Protein AF-A0A285QIQ4-F1 (afdb_monomer_lite)

Radius of gyration: 19.16 Å; chains: 1; bounding box: 42×41×64 Å

Sequence (253 aa):
MRDQHFIPRSLRDEIRRHVVGYQVSRLAHLAKESMDEDGKAPLAIKYTSAMYARGYRNGMGRLQISATPGFTWGDATYVTPLAFPISSAIFGRVGVVAGFDPEYWLVYDATERLPQELYMAWVGFQPRRNQLLLTCHSQLANQFMRNLFRTAFQIDCVLFRPDQRNRWYSGPNDVWMAVSDWDGNRELVKEGGSSCFSHERIAVIVEEEFKEVHHDLRRNALIGPISRREPDRDLMLKIRGAYARGEYVHLYA

Secondary structure (DSSP, 8-state):
--GGGGS-HHHHHHHHHHEEEGGGSHHHHHHHHTB-SSSSSBEEEEEE-GGGGGGGGGT-PPPBPB--TT-TTSSBEEEEETTSTTTTGGG-SEEEEEEE--TT-EEEEETSHHHHHHHHHHHHTSTTGGGGTSSTTHHHHHHHHHHHHHHHHT-SEEEE--SS--TTT--SS--EEEEPPB-TTSPBP-SSB-SSEEEEEEEEEEE--EEEETTEEEE-TTS--SS----HHHHHHHHHHHHHHT--EEEE-

Structure (mmCIF, N/CA/C/O backbone):
data_AF-A0A285QIQ4-F1
#
_entry.id   AF-A0A285QIQ4-F1
#
loop_
_atom_site.group_PDB
_atom_site.id
_atom_site.type_symbol
_atom_site.label_atom_id
_atom_site.label_alt_id
_atom_site.label_comp_id
_atom_site.label_asym_id
_atom_site.label_entity_id
_atom_site.label_seq_id
_atom_site.pdbx_PDB_ins_code
_atom_site.Cartn_x
_atom_site.Cartn_y
_atom_site.Cartn_z
_atom_site.occupancy
_atom_site.B_iso_or_equiv
_atom_site.auth_seq_id
_atom_site.auth_comp_id
_atom_site.auth_asym_id
_atom_site.auth_atom_id
_atom_site.pdbx_PDB_model_num
ATOM 1 N N . MET A 1 1 ? -0.289 4.948 25.519 1.00 44.69 1 MET A N 1
ATOM 2 C CA . MET A 1 1 ? -1.275 3.848 25.363 1.00 44.69 1 MET A CA 1
ATOM 3 C C . MET A 1 1 ? -2.397 3.902 26.430 1.00 44.69 1 MET A C 1
ATOM 5 O O . MET A 1 1 ? -2.513 2.977 27.223 1.00 44.69 1 MET A O 1
ATOM 9 N N . ARG A 1 2 ? -3.241 4.954 26.496 1.00 44.22 2 ARG A N 1
ATOM 10 C CA . ARG A 1 2 ? -4.381 5.012 27.458 1.00 44.22 2 ARG A CA 1
ATOM 11 C C . ARG A 1 2 ? -5.762 5.188 26.806 1.00 44.22 2 ARG A C 1
ATOM 13 O O . ARG A 1 2 ? -6.777 4.995 27.466 1.00 44.22 2 ARG A O 1
ATOM 20 N N . ASP A 1 3 ? -5.827 5.476 25.512 1.00 46.72 3 ASP A N 1
ATOM 21 C CA . ASP A 1 3 ? -6.984 6.160 24.911 1.00 46.72 3 ASP A CA 1
ATOM 22 C C . ASP A 1 3 ? -8.034 5.234 24.268 1.00 46.72 3 ASP A C 1
ATOM 24 O O . ASP A 1 3 ? -9.038 5.698 23.737 1.00 46.72 3 ASP A O 1
ATOM 28 N N . GLN A 1 4 ? -7.880 3.906 24.375 1.00 54.62 4 GLN A N 1
ATOM 29 C CA . GLN A 1 4 ? -8.861 2.939 23.843 1.00 54.62 4 GLN A CA 1
ATOM 30 C C . GLN A 1 4 ? -10.228 2.948 24.568 1.00 54.62 4 GLN A C 1
ATOM 32 O O . GLN A 1 4 ? -11.131 2.200 24.190 1.00 54.62 4 GLN A O 1
ATOM 37 N N . HIS A 1 5 ? -10.400 3.755 25.618 1.00 56.12 5 HIS A N 1
ATOM 38 C CA . HIS A 1 5 ? -11.577 3.747 26.493 1.00 56.12 5 HIS A CA 1
ATOM 39 C C . HIS A 1 5 ? -12.878 4.262 25.844 1.00 56.12 5 HIS A C 1
ATOM 41 O O . HIS A 1 5 ? -13.946 4.049 26.409 1.00 56.12 5 HIS A O 1
ATOM 47 N N . PHE A 1 6 ? -12.817 4.886 24.661 1.00 74.06 6 PHE A N 1
ATOM 48 C CA . PHE A 1 6 ? -13.973 5.541 24.026 1.00 74.06 6 PHE A CA 1
ATOM 49 C C . PHE A 1 6 ? -14.769 4.682 23.025 1.00 74.06 6 PHE A C 1
ATOM 51 O O . PHE A 1 6 ? -15.809 5.131 22.550 1.00 74.06 6 PHE A O 1
ATOM 58 N N . ILE A 1 7 ? -14.325 3.459 22.701 1.00 90.88 7 ILE A N 1
ATOM 59 C CA . ILE A 1 7 ? -15.026 2.573 21.747 1.00 90.88 7 ILE A CA 1
ATOM 60 C C . ILE A 1 7 ? -15.735 1.400 22.451 1.00 90.88 7 ILE A C 1
ATOM 62 O O . ILE A 1 7 ? -15.145 0.799 23.357 1.00 90.88 7 ILE A O 1
ATOM 66 N N . PRO A 1 8 ? -16.957 1.009 22.026 1.00 93.25 8 PRO A N 1
ATOM 67 C CA . PRO A 1 8 ? -17.629 -0.189 22.530 1.00 93.25 8 PRO A CA 1
ATOM 68 C C . PRO A 1 8 ? -16.781 -1.453 22.342 1.00 93.25 8 PRO A C 1
ATOM 70 O O . PRO A 1 8 ? -16.105 -1.607 21.322 1.00 93.25 8 PRO A O 1
ATOM 73 N N . ARG A 1 9 ? -1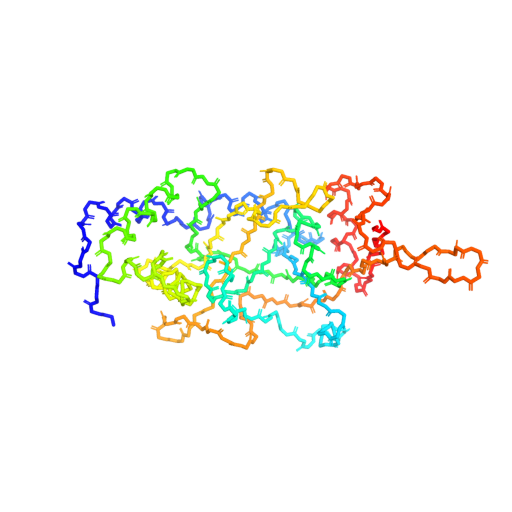6.854 -2.391 23.300 1.00 93.00 9 ARG A N 1
ATOM 74 C CA . ARG A 1 9 ? -16.131 -3.677 23.217 1.00 93.00 9 ARG A CA 1
ATOM 75 C C . ARG A 1 9 ? -16.516 -4.458 21.958 1.00 93.00 9 ARG A C 1
ATOM 77 O O . ARG A 1 9 ? -15.635 -4.846 21.206 1.00 93.00 9 ARG A O 1
ATOM 84 N N . SER A 1 10 ? -17.816 -4.560 21.671 1.00 95.75 10 SER A N 1
ATOM 85 C CA . SER A 1 10 ? -18.344 -5.196 20.457 1.00 95.75 10 SER A CA 1
ATOM 86 C C . SER A 1 10 ? -17.684 -4.670 19.179 1.00 95.75 10 SER A C 1
ATOM 88 O O . SER A 1 10 ? -17.173 -5.465 18.402 1.00 95.75 10 SER A O 1
ATOM 90 N N . LEU A 1 11 ? -17.606 -3.347 18.996 1.00 96.38 11 LEU A N 1
ATOM 91 C CA . LEU A 1 11 ? -16.940 -2.738 17.839 1.00 96.38 11 LEU A CA 1
ATOM 92 C C . LEU A 1 11 ? -15.429 -3.025 17.819 1.00 96.38 11 LEU A C 1
ATOM 94 O O . LEU A 1 11 ? -14.879 -3.325 16.763 1.00 96.38 11 LEU A O 1
ATOM 98 N N . ARG A 1 12 ? -14.747 -2.969 18.971 1.00 96.19 12 ARG A N 1
ATOM 99 C CA . ARG A 1 12 ? -13.314 -3.302 19.069 1.00 96.19 12 ARG A CA 1
ATOM 100 C C . ARG A 1 12 ? -13.040 -4.744 18.637 1.00 96.19 12 ARG A C 1
ATOM 102 O O . ARG A 1 12 ? -12.079 -4.990 17.912 1.00 96.19 12 ARG A O 1
ATOM 109 N N . ASP A 1 13 ? -13.872 -5.676 19.080 1.00 96.50 13 ASP A N 1
ATOM 110 C CA . ASP A 1 13 ? -13.685 -7.104 18.837 1.00 96.50 13 ASP A CA 1
ATOM 111 C C . ASP A 1 13 ? -14.202 -7.524 17.440 1.00 96.50 13 ASP A C 1
ATOM 113 O O . ASP A 1 13 ? -13.682 -8.467 16.847 1.00 96.50 13 ASP A O 1
ATOM 117 N N . GLU A 1 14 ? -15.136 -6.766 16.852 1.00 97.75 14 GLU A N 1
ATOM 118 C CA . GLU A 1 14 ? -15.511 -6.827 15.429 1.00 97.75 14 GLU A CA 1
ATOM 119 C C . GLU A 1 14 ? -14.363 -6.365 14.516 1.00 97.75 14 GLU A C 1
ATOM 121 O O . GLU A 1 14 ? -14.010 -7.066 13.569 1.00 97.75 14 GLU A O 1
ATOM 126 N N . ILE A 1 15 ? -13.714 -5.234 14.831 1.00 97.88 15 ILE A N 1
ATOM 127 C CA . ILE A 1 15 ? -12.534 -4.753 14.091 1.00 97.88 15 ILE A CA 1
ATOM 128 C C . ILE A 1 15 ? -11.390 -5.766 14.192 1.00 97.88 15 ILE A C 1
ATOM 130 O O . ILE A 1 15 ? -10.786 -6.096 13.178 1.00 97.88 15 ILE A O 1
ATOM 134 N N . ARG A 1 16 ? -11.128 -6.318 15.385 1.00 97.31 16 ARG A N 1
ATOM 135 C CA . ARG A 1 16 ? -10.100 -7.356 15.586 1.00 97.31 16 ARG A CA 1
ATOM 136 C C . ARG A 1 16 ? -10.343 -8.619 14.762 1.00 97.31 16 ARG A C 1
ATOM 138 O O . ARG A 1 16 ? -9.378 -9.197 14.289 1.00 97.31 16 ARG A O 1
ATOM 145 N N . ARG A 1 17 ? -11.597 -9.025 14.529 1.00 97.50 17 ARG A N 1
ATOM 146 C CA . ARG A 1 17 ? -11.912 -10.146 13.619 1.00 97.50 17 ARG A CA 1
ATOM 147 C C . ARG A 1 17 ? -11.636 -9.844 12.138 1.00 97.50 17 ARG A C 1
ATOM 149 O O . ARG A 1 17 ? -11.564 -10.779 11.351 1.00 97.50 17 ARG A O 1
ATOM 156 N N . HIS A 1 18 ? -11.441 -8.575 11.778 1.00 97.88 18 HIS A N 1
ATOM 157 C CA . HIS A 1 18 ? -11.077 -8.119 10.431 1.00 97.88 18 HIS A CA 1
ATOM 158 C C . HIS A 1 18 ? -9.617 -7.633 10.318 1.00 97.88 18 HIS A C 1
ATOM 160 O O . HIS A 1 18 ? -9.178 -7.273 9.228 1.00 97.88 18 HIS A O 1
ATOM 166 N N . VAL A 1 19 ? -8.861 -7.635 11.423 1.00 98.19 19 VAL A N 1
ATOM 167 C CA . VAL A 1 19 ? -7.401 -7.463 11.458 1.00 98.19 19 VAL A CA 1
ATOM 168 C C . VAL A 1 19 ? -6.799 -8.860 11.589 1.00 98.19 19 VAL A C 1
ATOM 170 O O . VAL A 1 19 ? -6.685 -9.403 12.685 1.00 98.19 19 VAL A O 1
ATOM 173 N N . VAL A 1 20 ? -6.502 -9.479 10.450 1.00 98.00 20 VAL A N 1
ATOM 174 C CA . VAL A 1 20 ? -6.180 -10.910 10.358 1.00 98.00 20 VAL A CA 1
ATOM 175 C C . VAL A 1 20 ? -4.695 -11.136 10.095 1.00 98.00 20 VAL A C 1
ATOM 177 O O . VAL A 1 20 ? -4.042 -10.320 9.451 1.00 98.00 20 VAL A O 1
ATOM 180 N N . GLY A 1 21 ? -4.147 -12.259 10.563 1.00 98.12 21 GLY A N 1
ATOM 181 C CA . GLY A 1 21 ? -2.773 -12.641 10.233 1.00 98.12 21 GLY A CA 1
ATOM 182 C C . GLY A 1 21 ? -2.600 -12.889 8.730 1.00 98.12 21 GLY A C 1
ATOM 183 O O . GLY A 1 21 ? -3.485 -13.459 8.088 1.00 98.12 21 GLY A O 1
ATOM 184 N N . TYR A 1 22 ? -1.450 -12.485 8.186 1.00 97.31 22 TYR A N 1
ATOM 185 C CA . TYR A 1 22 ? -1.094 -12.555 6.765 1.00 97.31 22 TYR A CA 1
ATOM 186 C C . TYR A 1 22 ? -1.557 -13.839 6.059 1.00 97.31 22 TYR A C 1
ATOM 188 O O . TYR A 1 22 ? -2.215 -13.748 5.022 1.00 97.31 22 TYR A O 1
ATOM 196 N N . GLN A 1 23 ? -1.294 -15.008 6.653 1.00 97.12 23 GLN A N 1
ATOM 197 C CA . GLN A 1 23 ? -1.545 -16.338 6.077 1.00 97.12 23 GLN A CA 1
ATOM 198 C C . GLN A 1 23 ? -3.015 -16.613 5.690 1.00 97.12 23 GLN A C 1
ATOM 200 O O . GLN A 1 23 ? -3.270 -17.452 4.831 1.00 97.12 23 GLN A O 1
ATOM 205 N N . VAL A 1 24 ? -3.984 -15.917 6.301 1.00 96.56 24 VAL A N 1
ATOM 206 C CA . VAL A 1 24 ? -5.428 -16.033 5.987 1.00 96.56 24 VAL A CA 1
ATOM 207 C C . VAL A 1 24 ? -6.004 -14.764 5.344 1.00 96.56 24 VAL A C 1
ATOM 209 O O . VAL A 1 24 ? -7.217 -14.614 5.214 1.00 96.56 24 VAL A O 1
ATOM 212 N N . SER A 1 25 ? -5.139 -13.825 4.960 1.00 97.31 25 SER A N 1
ATOM 213 C CA . SER A 1 25 ? -5.511 -12.541 4.368 1.00 97.31 25 SER A CA 1
ATOM 214 C C . SER A 1 25 ? -5.451 -12.566 2.837 1.00 97.31 25 SER A C 1
ATOM 216 O O . SER A 1 25 ? -4.729 -13.359 2.229 1.00 97.31 25 SER A O 1
ATOM 218 N N . ARG A 1 26 ? -6.106 -11.592 2.192 1.00 97.19 26 ARG A N 1
ATOM 219 C CA . ARG A 1 26 ? -5.946 -11.324 0.751 1.00 97.19 26 ARG A CA 1
ATOM 220 C C . ARG A 1 26 ? -4.483 -11.076 0.348 1.00 97.19 26 ARG A C 1
ATOM 222 O O . ARG A 1 26 ? -4.118 -11.362 -0.792 1.00 97.19 26 ARG A O 1
ATOM 229 N N . LEU A 1 27 ? -3.634 -10.600 1.266 1.00 98.00 27 LEU A N 1
ATOM 230 C CA . LEU A 1 27 ? -2.215 -10.372 0.993 1.00 98.00 27 LEU A CA 1
ATOM 231 C C . LEU A 1 27 ? -1.459 -11.678 0.709 1.00 98.00 27 LEU A C 1
ATOM 233 O O . LEU A 1 27 ? -0.574 -11.648 -0.134 1.00 98.00 27 LEU A O 1
ATOM 237 N N . ALA A 1 28 ? -1.824 -12.824 1.298 1.00 97.88 28 ALA A N 1
ATOM 238 C CA . ALA A 1 28 ? -1.167 -14.103 0.989 1.00 97.88 28 ALA A CA 1
ATOM 239 C C . ALA A 1 28 ? -1.343 -14.520 -0.481 1.00 97.88 28 ALA A C 1
ATOM 241 O O . ALA A 1 28 ? -0.408 -15.011 -1.114 1.00 97.88 28 ALA A O 1
ATOM 242 N N . HIS A 1 29 ? -2.518 -14.257 -1.060 1.00 97.12 29 HIS A N 1
ATOM 243 C CA . HIS A 1 29 ? -2.772 -14.500 -2.481 1.00 97.12 29 HIS A CA 1
ATOM 244 C C . HIS A 1 29 ? -1.955 -13.546 -3.367 1.00 97.12 29 HIS A C 1
ATOM 246 O O . HIS A 1 29 ? -1.237 -13.997 -4.258 1.00 97.12 29 HIS A O 1
ATOM 252 N N . LEU A 1 30 ? -1.994 -12.243 -3.068 1.00 97.19 30 LEU A N 1
ATOM 253 C CA . LEU A 1 30 ? -1.269 -11.215 -3.827 1.00 97.19 30 LEU A CA 1
ATOM 254 C C . LEU A 1 30 ? 0.257 -11.376 -3.731 1.00 97.19 30 LEU A C 1
ATOM 256 O O . LEU A 1 30 ? 0.960 -11.167 -4.718 1.00 97.19 30 LEU A O 1
ATOM 260 N N . ALA A 1 31 ? 0.771 -11.780 -2.568 1.00 97.06 31 ALA A N 1
ATOM 261 C CA . ALA A 1 31 ? 2.175 -12.102 -2.339 1.00 97.06 31 ALA A CA 1
ATOM 262 C C . ALA A 1 31 ? 2.607 -13.316 -3.175 1.00 97.06 31 ALA A C 1
ATOM 264 O O . ALA A 1 31 ? 3.592 -13.226 -3.903 1.00 97.06 31 ALA A O 1
ATOM 265 N N . LYS A 1 32 ? 1.822 -14.404 -3.160 1.00 96.44 32 LYS A N 1
ATOM 266 C CA . LYS A 1 32 ? 2.075 -15.611 -3.965 1.00 96.44 32 LYS A CA 1
ATOM 267 C C . LYS A 1 32 ? 2.092 -15.335 -5.473 1.00 96.44 32 LYS A C 1
ATOM 269 O O . LYS A 1 32 ? 2.889 -15.932 -6.194 1.00 96.44 32 LYS A O 1
ATOM 274 N N . GLU A 1 33 ? 1.239 -14.439 -5.962 1.00 95.25 33 GLU A N 1
ATOM 275 C CA . GLU A 1 33 ? 1.285 -13.981 -7.357 1.00 95.25 33 GLU A CA 1
ATOM 276 C C . GLU A 1 33 ? 2.537 -13.128 -7.626 1.00 95.25 33 GLU A C 1
ATOM 278 O O . GLU A 1 33 ? 3.197 -13.297 -8.653 1.00 95.25 33 GLU A O 1
ATOM 283 N N . SER A 1 34 ? 2.915 -12.279 -6.667 1.00 96.75 34 SER A N 1
ATOM 284 C CA . SER A 1 34 ? 3.997 -11.291 -6.773 1.00 96.75 34 SER A CA 1
ATOM 285 C C . SER A 1 34 ? 5.397 -11.792 -6.380 1.00 96.75 34 SER A C 1
ATOM 287 O O . SER A 1 34 ? 6.282 -10.959 -6.214 1.00 96.75 34 SER A O 1
ATOM 289 N N . MET A 1 35 ? 5.624 -13.100 -6.208 1.00 97.25 35 MET A N 1
ATOM 290 C CA . MET A 1 35 ? 6.946 -13.649 -5.840 1.00 97.25 35 MET A CA 1
ATOM 291 C C . MET A 1 35 ? 8.073 -13.206 -6.793 1.00 97.25 35 MET A C 1
ATOM 293 O O . MET A 1 35 ? 7.830 -12.824 -7.938 1.00 97.25 35 MET A O 1
ATOM 297 N N . ASP A 1 36 ? 9.318 -13.282 -6.336 1.00 95.19 36 ASP A N 1
ATOM 298 C CA . ASP A 1 36 ? 10.508 -13.134 -7.174 1.00 95.19 36 ASP A CA 1
ATOM 299 C C . ASP A 1 36 ? 10.687 -14.301 -8.175 1.00 95.19 36 ASP A C 1
ATOM 301 O O . ASP A 1 36 ? 9.791 -15.131 -8.378 1.00 95.19 36 ASP A O 1
ATOM 305 N N . GLU A 1 37 ? 11.807 -14.303 -8.905 1.00 93.44 37 GLU A N 1
ATOM 306 C CA . GLU A 1 37 ? 12.123 -15.330 -9.914 1.00 93.44 37 GLU A CA 1
ATOM 307 C C . GLU A 1 37 ? 12.508 -16.677 -9.271 1.00 93.44 37 GLU A C 1
ATOM 309 O O . GLU A 1 37 ? 12.192 -17.728 -9.821 1.00 93.44 37 GLU A O 1
ATOM 314 N N . ASP A 1 38 ? 13.089 -16.646 -8.065 1.00 92.25 38 ASP A N 1
ATOM 315 C CA . ASP A 1 38 ? 13.464 -17.833 -7.284 1.00 92.25 38 ASP A CA 1
ATOM 316 C C . ASP A 1 38 ? 12.302 -18.439 -6.465 1.00 92.25 38 ASP A C 1
ATOM 318 O O . ASP A 1 38 ? 12.421 -19.557 -5.959 1.00 92.25 38 ASP A O 1
ATOM 322 N N . GLY A 1 39 ? 11.200 -17.707 -6.271 1.00 92.12 39 GLY A N 1
ATOM 323 C CA . GLY A 1 39 ? 10.100 -18.100 -5.386 1.00 92.12 39 GLY A CA 1
ATOM 324 C C . GLY A 1 39 ? 10.404 -17.949 -3.887 1.00 92.12 39 GLY A C 1
ATOM 325 O O . GLY A 1 39 ? 9.763 -18.616 -3.076 1.00 92.12 39 GLY A O 1
ATOM 326 N N . LYS A 1 40 ? 11.366 -17.095 -3.513 1.00 90.94 40 LYS A N 1
ATOM 327 C CA . LYS A 1 40 ? 11.845 -16.886 -2.133 1.00 90.94 40 LYS A CA 1
ATOM 328 C C . LYS A 1 40 ? 11.094 -15.779 -1.399 1.00 90.94 40 LYS A C 1
ATOM 330 O O . LYS A 1 40 ? 10.733 -15.976 -0.243 1.00 90.94 40 LYS A O 1
ATOM 335 N N . ALA A 1 41 ? 10.856 -14.636 -2.044 1.00 94.56 41 ALA A N 1
ATOM 336 C CA . ALA A 1 41 ? 10.216 -13.477 -1.415 1.00 94.56 41 ALA A CA 1
ATOM 337 C C . ALA A 1 41 ? 9.145 -12.830 -2.315 1.00 94.56 41 ALA A C 1
ATOM 339 O O . ALA A 1 41 ? 9.336 -12.755 -3.532 1.00 94.56 41 ALA A O 1
ATOM 340 N N . PRO A 1 42 ? 8.029 -12.323 -1.755 1.00 97.75 42 PRO A N 1
ATOM 341 C CA . PRO A 1 42 ? 7.077 -11.506 -2.494 1.00 97.75 42 PRO A CA 1
ATOM 342 C C . PRO A 1 42 ? 7.646 -10.115 -2.786 1.00 97.75 42 PRO A C 1
ATOM 344 O O . PRO A 1 42 ? 8.294 -9.488 -1.945 1.00 97.75 42 PRO A O 1
ATOM 347 N N . LEU A 1 43 ? 7.378 -9.621 -3.994 1.00 98.25 43 LEU A N 1
ATOM 348 C CA . LEU A 1 43 ? 7.831 -8.324 -4.481 1.00 98.25 43 LEU A CA 1
ATOM 349 C C . LEU A 1 43 ? 6.707 -7.286 -4.456 1.00 98.25 43 LEU A C 1
ATOM 351 O O . LEU A 1 43 ? 5.562 -7.543 -4.842 1.00 98.25 43 LEU A O 1
ATOM 355 N N . ALA A 1 44 ? 7.063 -6.072 -4.057 1.00 98.12 44 ALA A N 1
ATOM 356 C CA . ALA A 1 44 ? 6.236 -4.883 -4.192 1.00 98.12 44 ALA A CA 1
ATOM 357 C C . ALA A 1 44 ? 6.962 -3.824 -5.030 1.00 98.12 44 ALA A C 1
ATOM 359 O O . ALA A 1 44 ? 8.189 -3.824 -5.122 1.00 98.12 44 ALA A O 1
ATOM 360 N N . ILE A 1 45 ? 6.203 -2.909 -5.632 1.00 97.62 45 ILE A N 1
ATOM 361 C CA . ILE A 1 45 ? 6.716 -1.806 -6.446 1.00 97.62 45 ILE A CA 1
ATOM 362 C C . ILE A 1 45 ? 6.211 -0.451 -5.934 1.00 97.62 45 ILE A C 1
ATOM 364 O O . ILE A 1 45 ? 5.046 -0.297 -5.562 1.00 97.62 45 ILE A O 1
ATOM 368 N N . LYS A 1 46 ? 7.099 0.548 -5.925 1.00 95.62 46 LYS A N 1
ATOM 369 C CA . LYS A 1 46 ? 6.807 1.954 -5.617 1.00 95.62 46 LYS A CA 1
ATOM 370 C C . LYS A 1 46 ? 7.298 2.836 -6.756 1.00 95.62 46 LYS A C 1
ATOM 372 O O . LYS A 1 46 ? 8.490 2.843 -7.060 1.00 95.62 46 LYS A O 1
ATOM 377 N N . TYR A 1 47 ? 6.408 3.621 -7.356 1.00 92.88 47 TYR A N 1
ATOM 378 C CA . TYR A 1 47 ? 6.819 4.642 -8.318 1.00 92.88 47 TYR A CA 1
ATOM 379 C C . TYR A 1 47 ? 7.240 5.924 -7.603 1.00 92.88 47 TYR A C 1
ATOM 381 O O . TYR A 1 47 ? 6.594 6.368 -6.655 1.00 92.88 47 TYR A O 1
ATOM 389 N N . THR A 1 48 ? 8.339 6.516 -8.065 1.00 89.56 48 THR A N 1
ATOM 390 C CA . THR A 1 48 ? 8.900 7.759 -7.530 1.00 89.56 48 THR A CA 1
ATOM 391 C C . THR A 1 48 ? 9.317 8.718 -8.647 1.00 89.56 48 THR A C 1
ATOM 393 O O . THR A 1 48 ? 9.491 8.326 -9.808 1.00 89.56 48 THR A O 1
ATOM 396 N N . SER A 1 49 ? 9.470 9.998 -8.306 1.00 85.81 49 SER A N 1
ATOM 397 C CA . SER A 1 49 ? 10.050 10.996 -9.207 1.00 85.81 49 SER A CA 1
ATOM 398 C C . SER A 1 49 ? 11.521 10.672 -9.484 1.00 85.81 49 SER A C 1
ATOM 400 O O . SER A 1 49 ? 12.265 10.291 -8.577 1.00 85.81 49 SER A O 1
ATOM 402 N N . ALA A 1 50 ? 11.964 10.871 -10.728 1.00 84.06 50 ALA A N 1
ATOM 403 C CA . ALA A 1 50 ? 13.329 10.567 -11.162 1.00 84.06 50 ALA A CA 1
ATOM 404 C C . ALA A 1 50 ? 14.409 11.279 -10.318 1.00 84.06 50 ALA A C 1
ATOM 406 O O . ALA A 1 50 ? 15.485 10.724 -10.104 1.00 84.06 50 ALA A O 1
ATOM 407 N N . MET A 1 51 ? 14.106 12.454 -9.749 1.00 83.00 51 MET A N 1
ATOM 408 C CA . MET A 1 51 ? 15.013 13.170 -8.837 1.00 83.00 51 MET A CA 1
ATOM 409 C C . MET A 1 51 ? 15.366 12.373 -7.567 1.00 83.00 51 MET A C 1
ATOM 411 O O . MET A 1 51 ? 16.475 12.497 -7.052 1.00 83.00 51 MET A O 1
ATOM 415 N N . TYR A 1 52 ? 14.455 11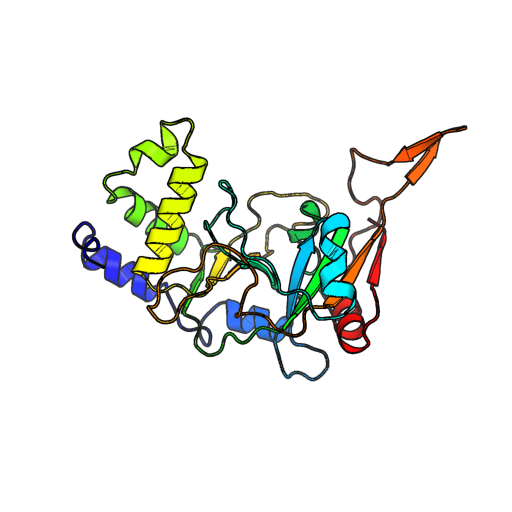.521 -7.083 1.00 83.94 52 TYR A N 1
ATOM 416 C CA . TYR A 1 52 ? 14.652 10.679 -5.899 1.00 83.94 52 TYR A CA 1
ATOM 417 C C . TYR A 1 52 ? 15.140 9.264 -6.246 1.00 83.94 52 TYR A C 1
ATOM 419 O O . TYR A 1 52 ? 15.533 8.512 -5.357 1.00 83.94 52 TYR A O 1
ATOM 427 N N . ALA A 1 53 ? 15.170 8.896 -7.532 1.00 84.25 53 ALA A N 1
ATOM 428 C CA . ALA A 1 53 ? 15.600 7.573 -7.983 1.00 84.25 53 ALA A CA 1
ATOM 429 C C . ALA A 1 53 ? 17.080 7.268 -7.670 1.00 84.25 53 ALA A C 1
ATOM 431 O O . ALA A 1 53 ? 17.457 6.106 -7.520 1.00 84.25 53 ALA A O 1
ATOM 432 N N . ARG A 1 54 ? 17.924 8.305 -7.537 1.00 83.75 54 ARG A N 1
ATOM 433 C CA . ARG A 1 54 ? 19.389 8.184 -7.406 1.00 83.75 54 ARG A CA 1
ATOM 434 C C . ARG A 1 54 ? 19.848 7.240 -6.285 1.00 83.75 54 ARG A C 1
ATOM 436 O O . ARG A 1 54 ? 20.860 6.572 -6.471 1.00 83.75 54 ARG A O 1
ATOM 443 N N . GLY A 1 55 ? 19.133 7.165 -5.158 1.00 81.62 55 GLY A N 1
ATOM 444 C CA . GLY A 1 55 ? 19.499 6.278 -4.042 1.00 81.62 55 GLY A CA 1
ATOM 445 C C . GLY A 1 55 ? 19.387 4.784 -4.377 1.00 81.62 55 GLY A C 1
ATOM 446 O O . GLY A 1 55 ? 20.220 3.984 -3.956 1.00 81.62 55 GLY A O 1
ATOM 447 N N . TYR A 1 56 ? 18.398 4.414 -5.190 1.00 87.00 56 TYR A N 1
ATOM 448 C CA . TYR A 1 56 ? 18.073 3.020 -5.514 1.00 87.00 56 TYR A CA 1
ATOM 449 C C . TYR A 1 56 ? 18.950 2.433 -6.631 1.00 87.00 56 TYR A C 1
ATOM 451 O O . TYR A 1 56 ? 19.022 1.216 -6.778 1.00 87.00 56 TYR A O 1
ATOM 459 N N . ARG A 1 57 ? 19.666 3.275 -7.395 1.00 77.31 57 ARG A N 1
ATOM 460 C CA . ARG A 1 57 ? 20.551 2.844 -8.498 1.00 77.31 57 ARG A CA 1
ATOM 461 C C . ARG A 1 57 ? 21.649 1.867 -8.052 1.00 77.31 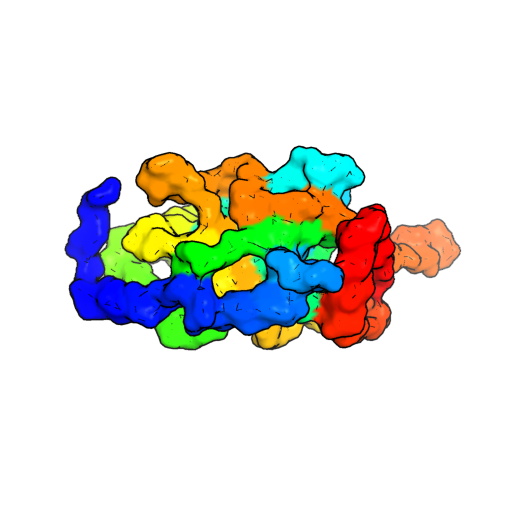57 ARG A C 1
ATOM 463 O O . ARG A 1 57 ? 22.074 1.034 -8.843 1.00 77.31 57 ARG A O 1
ATOM 470 N N . ASN A 1 58 ? 22.090 1.969 -6.798 1.00 70.56 58 ASN A N 1
ATOM 471 C CA . ASN A 1 58 ? 23.165 1.150 -6.232 1.00 70.56 58 ASN A CA 1
ATOM 472 C C . ASN A 1 58 ? 22.663 0.179 -5.141 1.00 70.56 58 ASN A C 1
ATOM 474 O O . ASN A 1 58 ? 23.479 -0.356 -4.398 1.00 70.56 58 ASN A O 1
ATOM 478 N N . GLY A 1 59 ? 21.345 0.002 -4.974 1.00 69.12 59 GLY A N 1
ATOM 479 C CA . GLY A 1 59 ? 20.777 -0.849 -3.916 1.00 69.12 59 GLY A CA 1
ATOM 480 C C . GLY A 1 59 ? 20.995 -0.353 -2.476 1.00 69.12 59 GLY A C 1
ATOM 481 O O . GLY A 1 59 ? 20.852 -1.131 -1.541 1.00 69.12 59 GLY A O 1
ATOM 482 N N . MET A 1 60 ? 21.368 0.921 -2.283 1.00 73.00 60 MET A N 1
ATOM 483 C CA . MET A 1 60 ? 21.642 1.513 -0.957 1.00 73.00 60 MET A CA 1
ATOM 484 C C . MET A 1 60 ? 20.503 2.404 -0.429 1.00 73.00 60 MET A C 1
ATOM 486 O O . MET A 1 60 ? 20.528 2.827 0.725 1.00 73.00 60 MET A O 1
ATOM 490 N N . GLY A 1 61 ? 19.529 2.752 -1.274 1.00 82.81 61 GLY A N 1
ATOM 491 C CA . GLY A 1 61 ? 18.373 3.564 -0.897 1.00 82.81 61 GLY A CA 1
ATOM 492 C C . GLY A 1 61 ? 17.226 2.696 -0.392 1.00 82.81 61 GLY A C 1
ATOM 493 O O . GLY A 1 61 ? 16.805 1.792 -1.101 1.00 82.81 61 GLY A O 1
ATOM 494 N N . ARG A 1 62 ? 16.689 3.002 0.794 1.00 92.56 62 ARG A N 1
ATOM 495 C CA . ARG A 1 62 ? 15.515 2.313 1.361 1.00 92.56 62 ARG A CA 1
ATOM 496 C C . ARG A 1 62 ? 14.209 2.979 0.936 1.00 92.56 62 ARG A C 1
ATOM 498 O O . ARG A 1 62 ? 14.180 4.211 0.824 1.00 92.56 62 ARG A O 1
ATOM 505 N N . LEU A 1 63 ? 13.128 2.217 0.738 1.00 94.44 63 LEU A N 1
ATOM 506 C CA . LEU A 1 63 ? 11.815 2.797 0.408 1.00 94.44 63 LEU A CA 1
ATOM 507 C C . LEU A 1 63 ? 11.390 3.792 1.497 1.00 94.44 63 LEU A C 1
ATOM 509 O O . LEU A 1 63 ? 11.312 3.442 2.669 1.00 94.44 63 LEU A O 1
ATOM 513 N N . GLN A 1 64 ? 11.122 5.044 1.125 1.00 93.75 64 GLN A N 1
ATOM 514 C CA . GLN A 1 64 ? 10.795 6.085 2.107 1.00 93.75 64 GLN A CA 1
ATOM 515 C C . GLN A 1 64 ? 9.353 5.967 2.622 1.00 93.75 64 GLN A C 1
ATOM 517 O O . GLN A 1 64 ? 8.422 5.793 1.822 1.00 93.75 64 GLN A O 1
ATOM 522 N N . ILE A 1 65 ? 9.181 6.139 3.934 1.00 95.06 65 ILE A N 1
ATOM 523 C CA . ILE A 1 65 ? 7.893 6.287 4.620 1.00 95.06 65 ILE A CA 1
ATOM 524 C C . ILE A 1 65 ? 7.297 7.651 4.236 1.00 95.06 65 ILE A C 1
ATOM 526 O O . ILE A 1 65 ? 7.962 8.685 4.323 1.00 95.06 65 ILE A O 1
ATOM 530 N N . SER A 1 66 ? 6.043 7.670 3.781 1.00 92.25 66 SER A N 1
ATOM 531 C CA . SER A 1 66 ? 5.374 8.897 3.341 1.00 92.25 66 SER A CA 1
ATOM 532 C C . SER A 1 66 ? 4.709 9.627 4.516 1.00 92.25 66 SER A C 1
ATOM 534 O O . SER A 1 66 ? 3.553 9.358 4.829 1.00 92.25 66 SER A O 1
ATOM 536 N N . ALA A 1 67 ? 5.409 10.597 5.111 1.00 88.88 67 ALA A N 1
ATOM 537 C CA . ALA A 1 67 ? 4.909 11.464 6.193 1.00 88.88 67 ALA A CA 1
ATOM 538 C C . ALA A 1 67 ? 3.921 12.571 5.742 1.00 88.88 67 ALA A C 1
ATOM 540 O O . ALA A 1 67 ? 3.550 13.450 6.524 1.00 88.88 67 ALA A O 1
ATOM 541 N N . THR A 1 68 ? 3.564 12.635 4.455 1.00 86.50 68 THR A N 1
ATOM 542 C CA . THR A 1 68 ? 2.845 13.787 3.886 1.00 86.50 68 THR A CA 1
ATOM 543 C C . THR A 1 68 ? 1.339 13.727 4.187 1.00 86.50 68 THR A C 1
ATOM 545 O O . THR A 1 68 ? 0.693 12.734 3.835 1.00 86.50 68 THR A O 1
ATOM 548 N N . PRO A 1 69 ? 0.732 14.793 4.750 1.00 79.75 69 PRO A N 1
ATOM 549 C CA . PRO A 1 69 ? -0.718 14.878 4.895 1.00 79.75 69 PRO A CA 1
ATOM 550 C C . PRO A 1 69 ? -1.429 14.686 3.551 1.00 79.75 69 PRO A C 1
ATOM 552 O O . PRO A 1 69 ? -1.049 15.285 2.547 1.00 79.75 69 PRO A O 1
ATOM 555 N N . GLY A 1 70 ? -2.473 13.855 3.535 1.00 76.06 70 GLY A N 1
ATOM 556 C CA . GLY A 1 70 ? -3.241 13.531 2.327 1.00 76.06 70 GLY A CA 1
ATOM 557 C C . GLY A 1 70 ? -2.973 12.141 1.734 1.00 76.06 70 GLY A C 1
ATOM 558 O O . GLY A 1 70 ? -3.794 11.680 0.946 1.00 76.06 70 GLY A O 1
ATOM 559 N N . PHE A 1 71 ? -1.916 11.429 2.147 1.00 84.88 71 PHE A N 1
ATOM 560 C CA . PHE A 1 71 ? -1.802 9.990 1.869 1.00 84.88 71 PHE A CA 1
ATOM 561 C C . PHE A 1 71 ? -2.883 9.197 2.622 1.00 84.88 71 PHE A C 1
ATOM 563 O O . PHE A 1 71 ? -3.126 9.428 3.810 1.00 84.88 71 PHE A O 1
ATOM 570 N N . THR A 1 72 ? -3.541 8.254 1.937 1.00 88.81 72 THR A N 1
ATOM 571 C CA . THR A 1 72 ? -4.861 7.778 2.379 1.00 88.81 72 THR A CA 1
ATOM 572 C C . THR A 1 72 ? -4.877 7.073 3.739 1.00 88.81 72 THR A C 1
ATOM 574 O O . THR A 1 72 ? -5.806 7.325 4.497 1.00 88.81 72 THR A O 1
ATOM 577 N N . TRP A 1 73 ? -3.883 6.265 4.119 1.00 94.88 73 TRP A N 1
ATOM 578 C CA . TRP A 1 73 ? -3.832 5.583 5.431 1.00 94.88 73 TRP A CA 1
ATOM 579 C C . TRP A 1 73 ? -2.920 6.253 6.476 1.00 94.88 73 TRP A C 1
ATOM 581 O O . TRP A 1 73 ? -2.701 5.698 7.556 1.00 94.88 73 TRP A O 1
ATOM 5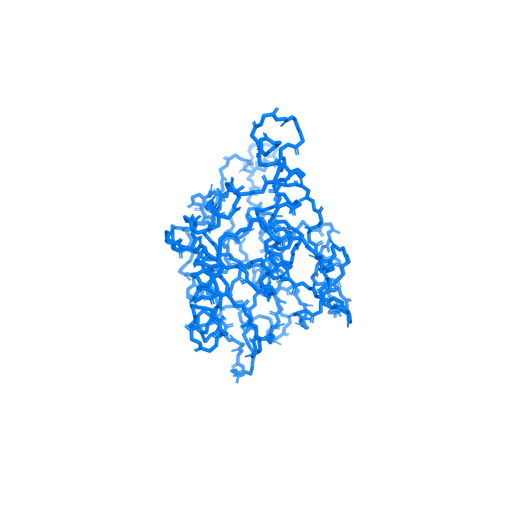91 N N . GLY A 1 74 ? -2.462 7.478 6.207 1.00 93.88 74 GLY A N 1
ATOM 592 C CA . GLY A 1 74 ? -1.521 8.219 7.050 1.00 93.88 74 GLY A CA 1
ATOM 593 C C . GLY A 1 74 ? -0.061 7.824 6.801 1.00 93.88 74 GLY A C 1
ATOM 594 O O . GLY A 1 74 ? 0.297 7.500 5.670 1.00 93.88 74 GLY A O 1
ATOM 595 N N . ASP A 1 75 ? 0.774 7.841 7.840 1.00 96.06 75 ASP A N 1
ATOM 596 C CA . ASP A 1 75 ? 2.226 7.639 7.726 1.00 96.06 75 ASP A CA 1
ATOM 597 C C . ASP A 1 75 ? 2.543 6.171 7.426 1.00 96.06 75 ASP A C 1
ATOM 599 O O . ASP A 1 75 ? 2.353 5.296 8.276 1.00 96.06 75 ASP A O 1
ATOM 603 N N . ALA A 1 76 ? 2.939 5.873 6.192 1.00 97.00 76 ALA A N 1
ATOM 604 C CA . ALA A 1 76 ? 3.162 4.502 5.744 1.00 97.00 76 ALA A CA 1
ATOM 605 C C . ALA A 1 76 ? 4.093 4.443 4.532 1.00 97.00 76 ALA A C 1
ATOM 607 O O . ALA A 1 76 ? 4.238 5.407 3.770 1.00 97.00 76 ALA A O 1
ATOM 608 N N . THR A 1 77 ? 4.668 3.271 4.297 1.00 97.06 77 THR A N 1
ATOM 609 C CA . THR A 1 77 ? 5.392 2.971 3.064 1.00 97.06 77 THR A CA 1
ATOM 610 C C . THR A 1 77 ? 4.394 2.479 2.018 1.00 97.06 77 THR A C 1
ATOM 612 O O . THR A 1 77 ? 4.009 1.313 1.988 1.00 97.06 77 THR A O 1
ATOM 615 N N . TYR A 1 78 ? 3.925 3.411 1.182 1.00 96.25 78 TYR A N 1
ATOM 616 C CA . TYR A 1 78 ? 2.970 3.127 0.104 1.00 96.25 78 TYR A CA 1
ATOM 617 C C . TYR A 1 78 ? 3.628 2.408 -1.068 1.00 96.25 78 TYR A C 1
ATOM 619 O O . TYR A 1 78 ? 4.581 2.934 -1.649 1.00 96.25 78 TYR A O 1
ATOM 627 N N . VAL A 1 79 ? 3.083 1.244 -1.419 1.00 97.12 79 VAL A N 1
ATOM 628 C CA . VAL A 1 79 ? 3.539 0.368 -2.508 1.00 97.12 79 VAL A CA 1
ATOM 629 C C . VAL A 1 79 ? 2.344 -0.344 -3.157 1.00 97.12 79 VAL A C 1
ATOM 631 O O . VAL A 1 79 ? 1.228 -0.318 -2.633 1.00 97.12 79 VAL A O 1
ATOM 634 N N . THR A 1 80 ? 2.569 -1.037 -4.269 1.00 96.94 80 THR A N 1
ATOM 635 C CA . THR A 1 80 ? 1.615 -1.992 -4.858 1.00 96.94 80 THR A CA 1
ATOM 636 C C . THR A 1 80 ? 2.264 -3.376 -4.968 1.00 96.94 80 THR A C 1
ATOM 638 O O . THR A 1 80 ? 3.467 -3.433 -5.221 1.00 96.94 80 THR A O 1
ATOM 641 N N . PRO A 1 81 ? 1.536 -4.498 -4.795 1.00 97.38 81 PRO A N 1
ATOM 642 C CA . PRO A 1 81 ? 2.069 -5.824 -5.119 1.00 97.38 81 PRO A CA 1
ATOM 643 C C . PRO A 1 81 ? 2.495 -5.867 -6.591 1.00 97.38 81 PRO A C 1
ATOM 645 O O . PRO A 1 81 ? 1.872 -5.201 -7.424 1.00 97.38 81 PRO A O 1
ATOM 648 N N . LEU A 1 82 ? 3.519 -6.652 -6.939 1.00 97.00 82 LEU A N 1
ATOM 649 C CA . LEU A 1 82 ? 3.985 -6.735 -8.331 1.00 97.00 82 LEU A CA 1
ATOM 650 C C . LEU A 1 82 ? 2.918 -7.294 -9.297 1.00 97.00 82 LEU A C 1
ATOM 652 O O . LEU A 1 82 ? 2.994 -7.026 -10.492 1.00 97.00 82 LEU A O 1
ATOM 656 N N . ALA A 1 83 ? 1.889 -7.980 -8.786 1.00 95.88 83 ALA A N 1
ATOM 657 C CA . ALA A 1 83 ? 0.680 -8.366 -9.522 1.00 95.88 83 ALA A CA 1
ATOM 658 C C . ALA A 1 83 ? -0.117 -7.182 -10.124 1.00 95.88 83 ALA A C 1
ATOM 660 O O . ALA A 1 83 ? -0.887 -7.389 -11.059 1.00 95.88 83 ALA A O 1
ATOM 661 N N . PHE A 1 84 ? 0.083 -5.948 -9.638 1.00 95.06 84 PHE A N 1
ATOM 662 C CA . PHE A 1 84 ? -0.496 -4.712 -10.191 1.00 95.06 84 PHE A CA 1
ATOM 663 C C . PHE A 1 84 ? 0.619 -3.722 -10.591 1.00 95.06 84 PHE A C 1
ATOM 665 O O . PHE A 1 84 ? 0.727 -2.629 -10.019 1.00 95.06 84 PHE A O 1
ATOM 672 N N . PRO A 1 85 ? 1.489 -4.086 -11.554 1.00 93.69 85 PRO A N 1
ATOM 673 C CA . PRO A 1 85 ? 2.845 -3.545 -11.688 1.00 93.69 85 PRO A CA 1
ATOM 674 C C . PRO A 1 85 ? 2.926 -2.063 -12.072 1.00 93.69 85 PRO A C 1
ATOM 676 O O . PRO A 1 85 ? 3.991 -1.466 -11.938 1.00 93.69 85 PRO A O 1
ATOM 679 N N . ILE A 1 86 ? 1.837 -1.456 -12.552 1.00 91.38 86 ILE A N 1
ATOM 680 C CA . ILE A 1 86 ? 1.784 -0.039 -12.955 1.00 91.38 86 ILE A CA 1
ATOM 681 C C . ILE A 1 86 ? 0.752 0.783 -12.181 1.00 91.38 86 ILE A C 1
ATOM 683 O O . ILE A 1 86 ? 0.611 1.973 -12.445 1.00 91.38 86 ILE A O 1
ATOM 687 N N . SER A 1 87 ? 0.033 0.194 -11.220 1.00 91.00 87 SER A N 1
ATOM 688 C CA . SER A 1 87 ? -1.156 0.831 -10.630 1.00 91.00 87 SER A CA 1
ATOM 689 C C . SER A 1 87 ? -0.861 2.166 -9.931 1.00 91.00 87 SER A C 1
ATOM 691 O O . SER A 1 87 ? -1.659 3.100 -9.995 1.00 91.00 87 SER A O 1
ATOM 693 N N . SER A 1 88 ? 0.331 2.293 -9.342 1.00 90.62 88 SER A N 1
ATOM 694 C CA . SER A 1 88 ? 0.824 3.506 -8.678 1.00 90.62 88 SER A CA 1
ATOM 695 C C . SER A 1 88 ? 1.680 4.428 -9.575 1.00 90.62 88 SER A C 1
ATOM 697 O O . SER A 1 88 ? 2.178 5.451 -9.103 1.00 90.62 88 SER A O 1
ATOM 699 N N . ALA A 1 89 ? 1.824 4.141 -10.878 1.00 88.94 89 ALA A N 1
ATOM 700 C CA . ALA A 1 89 ? 2.701 4.886 -11.799 1.00 88.94 89 ALA A CA 1
ATOM 701 C C . ALA A 1 89 ? 2.265 6.337 -12.101 1.00 88.94 89 ALA A C 1
ATOM 703 O O . ALA A 1 89 ? 3.012 7.101 -12.713 1.00 88.94 89 ALA A O 1
ATOM 704 N N . ILE A 1 90 ? 1.105 6.773 -11.600 1.00 84.94 90 ILE A N 1
ATOM 705 C CA . ILE A 1 90 ? 0.741 8.198 -11.551 1.00 84.94 90 ILE A CA 1
ATOM 706 C C . ILE A 1 90 ? 1.687 9.038 -10.681 1.00 84.94 90 ILE A C 1
ATOM 708 O O . ILE A 1 90 ? 1.856 10.224 -10.954 1.00 84.94 90 ILE A O 1
ATOM 712 N N . PHE A 1 91 ? 2.320 8.444 -9.664 1.00 85.50 91 PHE A N 1
ATOM 713 C CA . PHE A 1 91 ? 3.143 9.163 -8.684 1.00 85.50 91 PHE A CA 1
ATOM 714 C C . PHE A 1 91 ? 4.621 9.304 -9.082 1.00 85.50 91 PHE A C 1
ATOM 716 O O . PHE A 1 91 ? 5.414 9.863 -8.323 1.00 85.50 91 PHE A O 1
ATOM 723 N N . GLY A 1 92 ? 5.030 8.804 -10.253 1.00 87.50 92 GLY A N 1
ATOM 724 C CA . GLY A 1 92 ? 6.441 8.801 -10.622 1.00 87.50 92 GLY A CA 1
ATOM 725 C C . GLY A 1 92 ? 6.751 8.417 -12.063 1.00 87.50 92 GLY A C 1
ATOM 726 O O . GLY A 1 92 ? 5.870 8.239 -12.902 1.00 87.50 92 GLY A O 1
ATOM 727 N N . ARG A 1 93 ? 8.051 8.300 -12.341 1.00 86.06 93 ARG A N 1
ATOM 728 C CA . ARG A 1 93 ? 8.596 7.787 -13.611 1.00 86.06 93 ARG A CA 1
ATOM 729 C C . ARG A 1 93 ? 9.619 6.673 -13.427 1.00 86.06 93 ARG A C 1
ATOM 731 O O . ARG A 1 93 ? 10.033 6.061 -14.400 1.00 86.06 93 ARG A O 1
ATOM 738 N N . VAL A 1 94 ? 10.002 6.377 -12.188 1.00 90.62 94 VAL A N 1
ATOM 739 C CA . VAL A 1 94 ? 10.904 5.272 -11.866 1.00 90.62 94 VAL A CA 1
ATOM 740 C C . VAL A 1 94 ? 10.189 4.336 -10.906 1.00 90.62 94 VAL A C 1
ATOM 742 O O . VAL A 1 94 ? 9.815 4.760 -9.813 1.00 90.62 94 VAL A O 1
ATOM 745 N N . GLY A 1 95 ? 9.981 3.090 -11.323 1.00 94.38 95 GLY A N 1
ATOM 746 C CA . GLY A 1 95 ? 9.448 2.026 -10.479 1.00 94.38 95 GLY A CA 1
ATOM 747 C C . GLY A 1 95 ? 10.583 1.317 -9.749 1.00 94.38 95 GLY A C 1
ATOM 748 O O . GLY A 1 95 ? 11.432 0.670 -10.370 1.00 94.38 95 GLY A O 1
ATOM 749 N N . VAL A 1 96 ? 10.594 1.462 -8.427 1.00 95.88 96 VAL A N 1
ATOM 750 C CA . VAL A 1 96 ? 11.508 0.770 -7.517 1.00 95.88 96 VAL A CA 1
ATOM 751 C C . VAL A 1 96 ? 10.810 -0.484 -7.012 1.00 95.88 96 VAL A C 1
ATOM 753 O O . VAL A 1 96 ? 9.743 -0.385 -6.408 1.00 95.88 96 VAL A O 1
ATOM 756 N N . VAL A 1 97 ? 11.398 -1.648 -7.270 1.00 96.44 97 VAL A N 1
ATOM 757 C CA . VAL A 1 97 ? 10.924 -2.950 -6.790 1.00 96.44 97 VAL A CA 1
ATOM 758 C C . VAL A 1 97 ? 11.734 -3.355 -5.562 1.00 96.44 97 VAL A C 1
ATOM 760 O O . VAL A 1 97 ? 12.932 -3.076 -5.489 1.00 96.44 97 VAL A O 1
ATOM 763 N N . ALA A 1 98 ? 11.074 -3.986 -4.595 1.00 96.69 98 ALA A N 1
ATOM 764 C CA . ALA A 1 98 ? 11.670 -4.448 -3.348 1.00 96.69 98 ALA A CA 1
ATOM 765 C C . ALA A 1 98 ? 11.003 -5.747 -2.879 1.00 96.69 98 ALA A C 1
ATOM 767 O O . ALA A 1 98 ? 9.795 -5.923 -3.066 1.00 96.69 98 ALA A O 1
ATOM 768 N N . GLY A 1 99 ? 11.769 -6.627 -2.235 1.00 97.12 99 GLY A N 1
ATOM 769 C CA . GLY A 1 99 ? 11.223 -7.779 -1.517 1.00 97.12 99 GLY A CA 1
ATOM 770 C C . GLY A 1 99 ? 10.726 -7.379 -0.129 1.00 97.12 99 GLY A C 1
ATOM 771 O O . GLY A 1 99 ? 11.340 -6.529 0.517 1.00 97.12 99 GLY A O 1
ATOM 772 N N . PHE A 1 100 ? 9.643 -7.993 0.345 1.00 97.62 100 PHE A N 1
ATOM 773 C CA . PHE A 1 100 ? 9.130 -7.818 1.709 1.00 97.62 100 PHE A CA 1
ATOM 774 C C . PHE A 1 100 ? 8.879 -9.169 2.383 1.00 97.62 100 PHE A C 1
ATOM 776 O O . PHE A 1 100 ? 8.633 -10.160 1.701 1.00 97.62 100 PHE A O 1
ATOM 783 N N . ASP A 1 101 ? 8.920 -9.208 3.715 1.00 97.25 101 ASP A N 1
ATOM 784 C CA . ASP A 1 101 ? 8.539 -10.389 4.499 1.00 97.25 101 ASP A CA 1
ATOM 785 C C . ASP A 1 101 ? 7.271 -10.089 5.318 1.00 97.25 101 ASP A C 1
ATOM 787 O O . ASP A 1 101 ? 7.333 -9.313 6.278 1.00 97.25 101 ASP A O 1
ATOM 791 N N . PRO A 1 102 ? 6.118 -10.667 4.934 1.00 97.06 102 PRO A N 1
ATOM 792 C CA . PRO A 1 102 ? 4.855 -10.479 5.624 1.00 97.06 102 PRO A CA 1
ATOM 793 C C . PRO A 1 102 ? 4.504 -11.576 6.644 1.00 97.06 102 PRO A C 1
ATOM 795 O O . PRO A 1 102 ? 3.378 -11.547 7.136 1.00 97.06 102 PRO A O 1
ATOM 798 N N . GLU A 1 103 ? 5.383 -12.542 6.965 1.00 95.31 103 GLU A N 1
ATOM 799 C CA . GLU A 1 103 ? 5.015 -13.772 7.707 1.00 95.31 103 GLU A CA 1
ATOM 800 C C . GLU A 1 103 ? 4.168 -13.512 8.971 1.00 95.31 103 GLU A C 1
ATOM 802 O O . GLU A 1 103 ? 3.157 -14.188 9.193 1.00 95.31 103 GLU A O 1
ATOM 807 N N . TYR A 1 104 ? 4.532 -12.487 9.747 1.00 96.00 104 TYR A N 1
ATOM 808 C CA . TYR A 1 104 ? 3.891 -12.114 11.016 1.00 96.00 104 TYR A CA 1
ATOM 809 C C . TYR A 1 104 ? 2.946 -10.903 10.924 1.00 96.00 104 TYR A C 1
ATOM 811 O O . TYR A 1 104 ? 2.488 -10.422 11.960 1.00 96.00 104 TYR A O 1
ATOM 819 N N . TRP A 1 105 ? 2.664 -10.378 9.725 1.00 98.12 105 TRP A N 1
ATOM 820 C CA . TRP A 1 105 ? 1.897 -9.136 9.570 1.00 98.12 105 TRP A CA 1
ATOM 821 C C . TRP A 1 105 ? 0.413 -9.313 9.912 1.00 98.12 105 TRP A C 1
ATOM 823 O O . TRP A 1 105 ? -0.261 -10.225 9.425 1.00 98.12 105 TRP A O 1
ATOM 833 N N . LEU A 1 106 ? -0.123 -8.366 10.679 1.00 98.56 106 LEU A N 1
ATOM 834 C CA . LEU A 1 106 ? -1.548 -8.126 10.854 1.00 98.56 106 LEU A CA 1
ATOM 835 C C . LEU A 1 106 ? -2.069 -7.233 9.721 1.00 98.56 106 LEU A C 1
ATOM 837 O O . LEU A 1 106 ? -1.697 -6.064 9.583 1.00 98.56 106 LEU A O 1
ATOM 841 N N . VAL A 1 107 ? -2.949 -7.803 8.902 1.00 98.69 107 VAL A N 1
ATOM 842 C CA . VAL A 1 107 ? -3.475 -7.212 7.670 1.00 98.69 107 VAL A CA 1
ATOM 843 C C . VAL A 1 107 ? -4.919 -6.759 7.873 1.00 98.69 107 VAL A C 1
ATOM 845 O O . VAL A 1 107 ? -5.756 -7.514 8.369 1.00 98.69 107 VAL A O 1
ATOM 848 N N . TYR A 1 108 ? -5.229 -5.535 7.445 1.00 98.69 108 TYR A N 1
ATOM 849 C CA . TYR A 1 108 ? -6.588 -4.994 7.407 1.00 98.69 108 TYR A CA 1
ATOM 850 C C . TYR A 1 108 ? -7.015 -4.743 5.961 1.00 98.69 108 TYR A C 1
ATOM 852 O O . TYR A 1 108 ? -6.398 -3.942 5.257 1.00 98.69 108 TYR A O 1
ATOM 860 N N . ASP A 1 109 ? -8.063 -5.426 5.498 1.00 98.44 109 ASP A N 1
ATOM 861 C CA . ASP A 1 109 ? -8.479 -5.348 4.095 1.00 98.44 109 ASP A CA 1
ATOM 862 C C . ASP A 1 109 ? -9.580 -4.304 3.849 1.00 98.44 109 ASP A C 1
ATOM 864 O O . ASP A 1 109 ? -10.766 -4.610 3.734 1.00 98.44 109 ASP A O 1
ATOM 868 N N . ALA A 1 110 ? -9.174 -3.043 3.712 1.00 98.00 110 ALA A N 1
ATOM 869 C CA . ALA A 1 110 ? -10.056 -1.954 3.306 1.00 98.00 110 ALA A CA 1
ATOM 870 C C . ALA A 1 110 ? -10.317 -1.904 1.781 1.00 98.00 110 ALA A C 1
ATOM 872 O O . ALA A 1 110 ? -10.852 -0.905 1.289 1.00 98.00 110 ALA A O 1
ATOM 873 N N . THR A 1 111 ? -9.999 -2.953 1.006 1.00 96.88 111 THR A N 1
ATOM 874 C CA . THR A 1 111 ? -10.545 -3.112 -0.359 1.00 96.88 111 THR A CA 1
ATOM 875 C C . THR A 1 111 ? -12.014 -3.543 -0.350 1.00 96.88 111 THR A C 1
ATOM 877 O O . THR A 1 111 ? -12.696 -3.352 -1.366 1.00 96.88 111 THR A O 1
ATOM 880 N N . GLU A 1 112 ? -12.485 -4.065 0.790 1.00 96.69 112 GLU A N 1
ATOM 881 C CA . GLU A 1 112 ? -13.828 -4.595 1.020 1.00 96.69 112 GLU A CA 1
ATOM 882 C C . GLU A 1 112 ? -14.707 -3.668 1.875 1.00 96.69 112 GLU A C 1
ATOM 884 O O . GLU A 1 112 ? -14.232 -2.881 2.697 1.00 96.69 112 GLU A O 1
ATOM 889 N N . ARG A 1 113 ? -16.029 -3.764 1.676 1.00 96.62 113 ARG A N 1
ATOM 890 C CA . ARG A 1 113 ? -17.005 -2.814 2.236 1.00 96.62 113 ARG A CA 1
ATOM 891 C C . ARG A 1 113 ? -17.098 -2.852 3.766 1.00 96.62 113 ARG A C 1
ATOM 893 O O . ARG A 1 113 ? -17.105 -1.795 4.391 1.00 96.62 113 ARG A O 1
ATOM 900 N N . LEU A 1 114 ? -17.174 -4.039 4.370 1.00 97.62 114 LEU A N 1
ATOM 901 C CA . LEU A 1 114 ? -17.389 -4.162 5.817 1.00 97.62 114 LEU A CA 1
ATOM 902 C C . LEU A 1 114 ? -16.215 -3.569 6.632 1.00 97.62 114 LEU A C 1
ATOM 904 O O . LEU A 1 114 ? -16.478 -2.755 7.516 1.00 97.62 114 LEU A O 1
ATOM 908 N N . PRO A 1 115 ? -14.931 -3.829 6.312 1.00 97.75 115 PRO A N 1
ATOM 909 C CA . PRO A 1 115 ? -13.813 -3.109 6.928 1.00 97.75 115 PRO A CA 1
ATOM 910 C C . PRO A 1 115 ? -13.871 -1.582 6.747 1.00 97.75 115 PRO A C 1
ATOM 912 O O . PRO A 1 115 ? -13.608 -0.848 7.697 1.00 97.75 115 PRO A O 1
ATOM 915 N N . GLN A 1 116 ? -14.291 -1.064 5.585 1.00 97.25 116 GLN A N 1
ATOM 916 C CA . GLN A 1 116 ? -14.489 0.387 5.415 1.00 97.25 116 GLN A CA 1
ATOM 917 C C . GLN A 1 116 ? -15.557 0.933 6.383 1.00 97.25 116 GLN A C 1
ATOM 919 O O . GLN A 1 116 ? -15.337 1.957 7.034 1.00 97.25 116 GLN A O 1
ATOM 924 N N . GLU A 1 117 ? -16.686 0.235 6.531 1.00 97.88 117 GLU A N 1
ATOM 925 C CA . GLU A 1 117 ? -17.761 0.599 7.465 1.00 97.88 117 GLU A CA 1
ATOM 926 C C . GLU A 1 117 ? -17.314 0.500 8.936 1.00 97.88 117 GLU A C 1
ATOM 928 O O . GLU A 1 117 ? -17.629 1.388 9.729 1.00 97.88 117 GLU A O 1
ATOM 933 N N . LEU A 1 118 ? -16.505 -0.502 9.298 1.00 98.00 118 LEU A N 1
ATOM 934 C CA . LEU A 1 118 ? -15.938 -0.661 10.645 1.00 98.00 118 LEU A CA 1
ATOM 935 C C . LEU A 1 118 ? -14.933 0.443 11.004 1.00 98.00 118 LEU A C 1
ATOM 937 O O . LEU A 1 118 ? -14.977 0.968 12.121 1.00 98.00 118 LEU A O 1
ATOM 941 N N . TYR A 1 119 ? -14.071 0.849 10.066 1.00 95.94 119 TYR A N 1
ATOM 942 C CA . TYR A 1 119 ? -13.208 2.019 10.245 1.00 95.94 119 TYR A CA 1
ATOM 943 C C . TYR A 1 119 ? -14.044 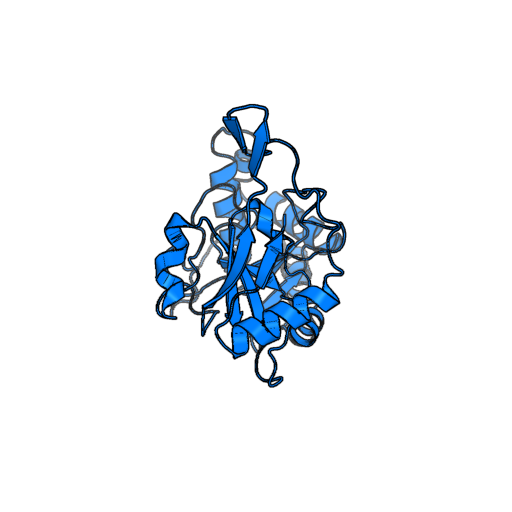3.294 10.448 1.00 95.94 119 TYR A C 1
ATOM 945 O O . TYR A 1 119 ? -13.796 4.056 11.384 1.00 95.94 119 TYR A O 1
ATOM 953 N N . MET A 1 120 ? -15.078 3.518 9.628 1.00 94.81 120 MET A N 1
ATOM 954 C CA . MET A 1 120 ? -15.945 4.698 9.760 1.00 94.81 120 MET A CA 1
ATOM 955 C C . MET A 1 120 ? -16.752 4.696 11.069 1.00 94.81 120 MET A C 1
ATOM 957 O O . MET A 1 120 ? -16.904 5.748 11.695 1.00 94.81 120 MET A O 1
ATOM 961 N N . ALA A 1 121 ? -17.196 3.529 11.542 1.00 95.44 121 ALA A N 1
ATOM 962 C CA . ALA A 1 121 ? -17.803 3.379 12.861 1.00 95.44 121 ALA A CA 1
ATOM 963 C C . ALA A 1 121 ? -16.811 3.744 13.979 1.00 95.44 121 ALA A C 1
ATOM 965 O O . ALA A 1 121 ? -17.155 4.521 14.869 1.00 95.44 121 ALA A O 1
ATOM 966 N N . TRP A 1 122 ? -15.561 3.266 13.909 1.00 95.19 122 TRP A N 1
ATOM 967 C CA . TRP A 1 122 ? -14.506 3.624 14.865 1.00 95.19 122 TRP A CA 1
ATOM 968 C C . TRP A 1 122 ? -14.216 5.131 14.882 1.00 95.19 122 TRP A C 1
ATOM 970 O O . TRP A 1 122 ? -14.119 5.719 15.963 1.00 95.19 122 TRP A O 1
ATOM 980 N N . VAL A 1 123 ? -14.153 5.775 13.708 1.00 92.50 123 VAL A N 1
ATOM 981 C CA . VAL A 1 123 ? -14.030 7.238 13.573 1.00 92.50 123 VAL A CA 1
ATOM 982 C C . VAL A 1 123 ? -15.181 7.959 14.275 1.00 92.50 123 VAL A C 1
ATOM 984 O O . VAL A 1 123 ? -14.952 8.960 14.954 1.00 92.50 123 VAL A O 1
ATOM 987 N N . GLY A 1 124 ? -16.404 7.431 14.166 1.00 91.62 124 GLY A N 1
ATOM 988 C CA . GLY A 1 124 ? -17.606 7.980 14.794 1.00 91.62 124 GLY A CA 1
ATOM 989 C C . GLY A 1 124 ? -17.513 8.155 16.315 1.00 91.62 124 GLY A C 1
ATOM 990 O O . GLY A 1 124 ? -18.146 9.071 16.847 1.00 91.62 124 GLY A O 1
ATOM 991 N N . PHE A 1 125 ? -16.695 7.344 16.995 1.00 91.38 125 PHE A N 1
ATOM 992 C CA . PHE A 1 125 ? -16.464 7.400 18.445 1.00 91.38 125 PHE A CA 1
ATOM 993 C C . PHE A 1 125 ? -15.287 8.294 18.877 1.00 91.38 125 PHE A C 1
ATOM 995 O O . PHE A 1 125 ? -15.131 8.538 20.073 1.00 91.38 125 PHE A O 1
ATOM 1002 N N . GLN A 1 126 ? -14.452 8.799 17.960 1.00 89.50 126 GLN A N 1
ATOM 1003 C CA . GLN A 1 126 ? -13.268 9.568 18.363 1.00 89.50 126 GLN A CA 1
ATOM 1004 C C . GLN A 1 126 ? -13.612 11.037 18.687 1.00 89.50 126 GLN A C 1
ATOM 1006 O O . GLN A 1 126 ? -14.262 11.700 17.871 1.00 89.50 126 GLN A O 1
ATOM 1011 N N . PRO A 1 127 ? -13.111 11.616 19.803 1.00 82.88 127 PRO A N 1
ATOM 1012 C CA . PRO A 1 127 ? -13.457 12.981 20.228 1.00 82.88 127 PRO A CA 1
ATOM 1013 C C . PRO A 1 127 ? -13.198 14.088 19.193 1.00 82.88 127 PRO A C 1
ATOM 1015 O O . PRO A 1 127 ? -13.841 15.133 19.228 1.00 82.88 127 PRO A O 1
ATOM 1018 N N . ARG A 1 128 ? -12.261 13.875 18.259 1.00 75.56 128 ARG A N 1
ATOM 1019 C CA . ARG A 1 128 ? -11.873 14.853 17.227 1.00 75.56 128 ARG A CA 1
ATOM 1020 C C . ARG A 1 128 ? -12.521 14.623 15.856 1.00 75.56 128 ARG A C 1
ATOM 1022 O O . ARG A 1 128 ? -12.166 15.327 14.915 1.00 75.56 128 ARG A O 1
ATOM 1029 N N . ARG A 1 129 ? -13.494 13.706 15.717 1.00 83.00 129 ARG A N 1
ATOM 1030 C CA . ARG A 1 129 ? -14.090 13.325 14.413 1.00 83.00 129 ARG A CA 1
ATOM 1031 C C . ARG A 1 129 ? -14.537 14.516 13.548 1.00 83.00 129 ARG A C 1
ATOM 1033 O O . ARG A 1 129 ? -14.354 14.497 12.337 1.00 83.00 129 ARG A O 1
ATOM 1040 N N . ASN A 1 130 ? -15.063 15.580 14.160 1.00 80.88 130 ASN A N 1
ATOM 1041 C CA . ASN A 1 130 ? -15.553 16.760 13.439 1.00 80.88 130 ASN A CA 1
ATOM 1042 C C . ASN A 1 130 ? -14.421 17.513 12.704 1.00 80.88 130 ASN A C 1
ATOM 1044 O O . ASN A 1 130 ? -14.664 18.124 11.665 1.00 80.88 130 ASN A O 1
ATOM 1048 N N . GLN A 1 131 ? -13.175 17.428 13.190 1.00 81.81 131 GLN A N 1
ATOM 1049 C CA . GLN A 1 131 ? -12.015 18.079 12.565 1.00 81.81 131 GLN A CA 1
ATOM 1050 C C . GLN A 1 131 ? -11.651 17.464 11.202 1.00 81.81 131 GLN A C 1
ATOM 1052 O O . GLN A 1 131 ? -11.057 18.146 10.369 1.00 81.81 131 GLN A O 1
ATOM 1057 N N . LEU A 1 132 ? -12.063 16.215 10.950 1.00 78.38 132 LEU A N 1
ATOM 1058 C CA . LEU A 1 132 ? -11.823 15.480 9.700 1.00 78.38 132 LEU A CA 1
ATOM 1059 C C . LEU A 1 132 ? -12.595 16.034 8.503 1.00 78.38 132 LEU A C 1
ATOM 1061 O O . LEU A 1 132 ? -12.199 15.786 7.368 1.00 78.38 132 LEU A O 1
ATOM 1065 N N . LEU A 1 133 ? -13.700 16.740 8.761 1.00 76.00 133 LEU A N 1
ATOM 1066 C CA . LEU A 1 133 ? -14.641 17.212 7.742 1.00 76.00 133 LEU A CA 1
ATOM 1067 C C . LEU A 1 133 ? -14.808 18.737 7.753 1.00 76.00 133 LEU A C 1
ATOM 1069 O O . LEU A 1 133 ? -15.028 19.331 6.705 1.00 76.00 133 LEU A O 1
ATOM 1073 N N . LEU A 1 134 ? -14.709 19.374 8.926 1.00 82.31 134 LEU A N 1
ATOM 1074 C CA . LEU A 1 134 ? -15.103 20.774 9.134 1.00 82.31 134 LEU A CA 1
ATOM 1075 C C . LEU A 1 134 ? -13.911 21.729 9.339 1.00 82.31 134 LEU A C 1
ATOM 1077 O O . LEU A 1 134 ? -14.070 22.785 9.946 1.00 82.31 134 LEU A O 1
ATOM 1081 N N . THR A 1 135 ? -12.703 21.365 8.889 1.00 81.25 135 THR A N 1
ATOM 1082 C CA . THR A 1 135 ? -11.507 22.223 9.014 1.00 81.25 135 THR A CA 1
ATOM 1083 C C . THR A 1 135 ? -10.622 22.189 7.769 1.00 81.25 135 THR A C 1
ATOM 1085 O O . THR A 1 135 ? -10.558 21.185 7.061 1.00 81.25 135 THR A O 1
ATOM 1088 N N . CYS A 1 136 ? -9.859 23.263 7.554 1.00 80.31 136 CYS A N 1
ATOM 1089 C CA . CYS A 1 136 ? -8.777 23.322 6.564 1.00 80.31 136 CYS A CA 1
ATOM 1090 C C . CYS A 1 136 ? -7.621 22.342 6.855 1.00 80.31 136 CYS A C 1
ATOM 1092 O O . CYS A 1 136 ? -6.827 22.049 5.967 1.00 80.31 136 CYS A O 1
ATOM 1094 N N . HIS A 1 137 ? -7.540 21.797 8.074 1.00 82.81 137 HIS A N 1
ATOM 1095 C CA . HIS A 1 137 ? -6.551 20.796 8.484 1.00 82.81 137 HIS A CA 1
ATOM 1096 C C . HIS A 1 137 ? -7.078 19.352 8.378 1.00 82.81 137 HIS A C 1
ATOM 1098 O O . HIS A 1 137 ? -6.481 18.432 8.939 1.00 82.81 137 HIS A O 1
ATOM 1104 N N . SER A 1 138 ? -8.176 19.132 7.646 1.00 85.19 138 SER A N 1
ATOM 1105 C CA . SER A 1 138 ? -8.808 17.821 7.442 1.00 85.19 138 SER A CA 1
ATOM 1106 C C . SER A 1 138 ? -7.831 16.731 6.984 1.00 85.19 138 SER A C 1
ATOM 1108 O O . SER A 1 138 ? -7.915 15.606 7.469 1.00 85.19 138 SER A O 1
ATOM 1110 N N . GLN A 1 139 ? -6.864 17.042 6.114 1.00 86.00 139 GLN A N 1
ATOM 1111 C CA . GLN A 1 139 ? -5.834 16.092 5.665 1.00 86.00 139 GLN A CA 1
ATOM 1112 C C . GLN A 1 139 ? -4.955 15.588 6.825 1.00 86.00 139 GLN A C 1
ATOM 1114 O O . GLN A 1 139 ? -4.805 14.380 7.002 1.00 86.00 139 GLN A O 1
ATOM 1119 N N . LEU A 1 140 ? -4.443 16.504 7.655 1.00 87.94 140 LEU A N 1
ATOM 1120 C CA . LEU A 1 140 ? -3.631 16.192 8.838 1.00 87.94 140 LEU A CA 1
ATOM 1121 C C . LEU A 1 140 ? -4.454 15.465 9.915 1.00 87.94 140 LEU A C 1
ATOM 1123 O O . LEU A 1 140 ? -3.971 14.533 10.556 1.00 87.94 140 LEU A O 1
ATOM 1127 N N . ALA A 1 141 ? -5.724 15.843 10.086 1.00 88.19 141 ALA A N 1
ATOM 1128 C CA . ALA A 1 141 ? -6.639 15.151 10.989 1.00 88.19 141 ALA A CA 1
ATOM 1129 C C . ALA A 1 141 ? -6.899 13.699 10.537 1.00 88.19 141 ALA A C 1
ATOM 1131 O O . ALA A 1 141 ? -6.888 12.790 11.367 1.00 88.19 141 ALA A O 1
ATOM 1132 N N . ASN A 1 142 ? -7.089 13.459 9.232 1.00 89.06 142 ASN A N 1
ATOM 1133 C CA . ASN A 1 142 ? -7.304 12.116 8.680 1.00 89.06 142 ASN A CA 1
ATOM 1134 C C . ASN A 1 142 ? -6.046 11.241 8.788 1.00 89.06 142 ASN A C 1
ATOM 1136 O O . ASN A 1 142 ? -6.152 10.085 9.196 1.00 89.06 142 ASN A O 1
ATOM 1140 N N . GLN A 1 143 ? -4.866 11.803 8.512 1.00 91.62 143 GLN A N 1
ATOM 1141 C CA . GLN A 1 143 ? -3.564 11.169 8.749 1.00 91.62 143 GLN A CA 1
ATOM 1142 C C . GLN A 1 143 ? -3.416 10.744 10.219 1.00 91.62 143 GLN A C 1
ATOM 1144 O O . GLN A 1 143 ? -3.246 9.559 10.500 1.00 91.62 143 GLN A O 1
ATOM 1149 N N . PHE A 1 144 ? -3.596 11.674 11.167 1.00 91.00 144 PHE A N 1
ATOM 1150 C CA . PHE A 1 144 ? -3.547 11.381 12.604 1.00 91.00 144 PHE A CA 1
ATOM 1151 C C . PHE A 1 144 ? -4.531 10.274 13.015 1.00 91.00 144 PHE A C 1
ATOM 1153 O O . PHE A 1 144 ? -4.169 9.369 13.764 1.00 91.00 144 PHE A O 1
ATOM 1160 N N . MET A 1 145 ? -5.765 10.313 12.510 1.00 90.81 145 MET A N 1
ATOM 1161 C CA . MET A 1 145 ? -6.796 9.321 12.828 1.00 90.81 145 MET A CA 1
ATOM 1162 C C . MET A 1 145 ? -6.491 7.930 12.263 1.00 90.81 145 MET A C 1
ATOM 1164 O O . MET A 1 145 ? -6.728 6.937 12.950 1.00 90.81 145 MET A O 1
ATOM 1168 N N . ARG A 1 146 ? -5.945 7.833 11.044 1.00 93.75 146 ARG A N 1
ATOM 1169 C CA . ARG A 1 146 ? -5.594 6.546 10.418 1.00 93.75 146 ARG A CA 1
ATOM 1170 C C . ARG A 1 146 ? -4.284 5.970 10.954 1.00 93.75 146 ARG A C 1
ATOM 1172 O O . ARG A 1 146 ? -4.172 4.751 11.059 1.00 93.75 146 ARG A O 1
ATOM 1179 N N . ASN A 1 147 ? -3.369 6.816 11.427 1.00 94.69 147 ASN A N 1
ATOM 1180 C CA . ASN A 1 147 ? -2.267 6.400 12.297 1.00 94.69 147 ASN A CA 1
ATOM 1181 C C . ASN A 1 147 ? -2.800 5.828 13.618 1.00 94.69 147 ASN A C 1
ATOM 1183 O O . ASN A 1 147 ? -2.505 4.687 13.951 1.00 94.69 147 ASN A O 1
ATOM 1187 N N . LEU A 1 148 ? -3.636 6.584 14.343 1.00 93.31 148 LEU A N 1
ATOM 1188 C CA . LEU A 1 148 ? -4.197 6.178 15.637 1.00 93.31 148 LEU A CA 1
ATOM 1189 C C . LEU A 1 148 ? -4.995 4.867 15.539 1.00 93.31 148 LEU A C 1
ATOM 1191 O O . LEU A 1 148 ? -4.898 4.032 16.436 1.00 93.31 148 LEU A O 1
ATOM 1195 N N . PHE A 1 149 ? -5.729 4.657 14.442 1.00 95.50 149 PHE A N 1
ATOM 1196 C CA . PHE A 1 149 ? -6.390 3.389 14.138 1.00 95.50 149 PHE A CA 1
ATOM 1197 C C . PHE A 1 149 ? -5.381 2.239 14.002 1.00 95.50 149 PHE A C 1
ATOM 1199 O O . PHE A 1 149 ? -5.481 1.250 14.731 1.00 95.50 149 PHE A O 1
ATOM 1206 N N . ARG A 1 150 ? -4.365 2.386 13.136 1.00 96.50 150 ARG A N 1
ATOM 1207 C CA . ARG A 1 150 ? -3.324 1.362 12.948 1.00 96.50 150 ARG A CA 1
ATOM 1208 C C . ARG A 1 150 ? -2.556 1.080 14.240 1.00 96.50 150 ARG A C 1
ATOM 1210 O O . ARG A 1 150 ? -2.385 -0.087 14.568 1.00 96.50 150 ARG A O 1
ATOM 1217 N N . THR A 1 151 ? -2.188 2.091 15.033 1.00 95.56 151 THR A N 1
ATOM 1218 C CA . THR A 1 151 ? -1.548 1.907 16.352 1.00 95.56 151 THR A CA 1
ATOM 1219 C C . THR A 1 151 ? -2.461 1.189 17.350 1.00 95.56 151 THR A C 1
ATOM 1221 O O . THR A 1 151 ? -1.996 0.309 18.074 1.00 95.56 151 THR A O 1
ATOM 1224 N N . ALA A 1 152 ? -3.759 1.517 17.393 1.00 94.06 152 ALA A N 1
ATOM 1225 C CA . ALA A 1 152 ? -4.707 0.915 18.336 1.00 94.06 152 ALA A CA 1
ATOM 1226 C C . ALA A 1 152 ? -4.983 -0.575 18.070 1.00 94.06 152 ALA A C 1
ATOM 1228 O O . ALA A 1 152 ? -5.286 -1.308 19.014 1.00 94.06 152 ALA A O 1
ATOM 1229 N N . PHE A 1 153 ? -4.869 -1.014 16.814 1.00 95.94 153 PHE A N 1
ATOM 1230 C CA . PHE A 1 153 ? -5.089 -2.402 16.396 1.00 95.94 153 PHE A CA 1
ATOM 1231 C C . PHE A 1 153 ? -3.815 -3.130 15.928 1.00 95.94 153 PHE A C 1
ATOM 1233 O O . PHE A 1 153 ? -3.908 -4.293 15.554 1.00 95.94 153 PHE A O 1
ATOM 1240 N N . GLN A 1 154 ? -2.648 -2.477 16.003 1.00 96.44 154 GLN A N 1
ATOM 1241 C CA . GLN A 1 154 ? -1.331 -2.999 15.599 1.00 96.44 154 GLN A CA 1
ATOM 1242 C C . GLN A 1 154 ? -1.298 -3.502 14.144 1.00 96.44 154 GLN A C 1
ATOM 1244 O O . GLN A 1 154 ? -0.796 -4.577 13.854 1.00 96.44 154 GLN A O 1
ATOM 1249 N N . ILE A 1 155 ? -1.874 -2.725 13.222 1.00 98.38 155 ILE A N 1
ATOM 1250 C CA . ILE A 1 155 ? -2.026 -3.118 11.812 1.00 98.38 155 ILE A CA 1
ATOM 1251 C C . ILE A 1 155 ? -0.728 -2.847 11.040 1.00 98.38 155 ILE A C 1
ATOM 1253 O O . ILE A 1 155 ? -0.410 -1.691 10.742 1.00 98.38 155 ILE A O 1
ATOM 1257 N N . ASP A 1 156 ? -0.015 -3.912 10.683 1.00 98.44 156 ASP A N 1
ATOM 1258 C CA . ASP A 1 156 ? 1.228 -3.875 9.905 1.00 98.44 156 ASP A CA 1
ATOM 1259 C C . ASP A 1 156 ? 0.984 -3.517 8.429 1.00 98.44 156 ASP A C 1
ATOM 1261 O O . ASP A 1 156 ? 1.798 -2.830 7.819 1.00 98.44 156 ASP A O 1
ATOM 1265 N N . CYS A 1 157 ? -0.153 -3.916 7.844 1.00 98.62 157 CYS A N 1
ATOM 1266 C CA . CYS A 1 157 ? -0.493 -3.573 6.459 1.00 98.62 157 CYS A CA 1
ATOM 1267 C C . CYS A 1 157 ? -1.988 -3.283 6.272 1.00 98.62 157 CYS A C 1
ATOM 1269 O O . CYS A 1 157 ? -2.841 -4.070 6.686 1.00 98.62 157 CYS A O 1
ATOM 1271 N N . VAL A 1 158 ? -2.316 -2.178 5.595 1.00 98.62 158 VAL A N 1
ATOM 1272 C CA . VAL A 1 158 ? -3.676 -1.924 5.093 1.00 98.62 158 VAL A CA 1
ATOM 1273 C C . VAL A 1 158 ? -3.716 -2.102 3.580 1.00 98.62 158 VAL A C 1
ATOM 1275 O O . VAL A 1 158 ? -3.002 -1.410 2.853 1.00 98.62 158 VAL A O 1
ATOM 1278 N N . LEU A 1 159 ? -4.594 -2.989 3.109 1.00 98.50 159 LEU A N 1
ATOM 1279 C CA . LEU A 1 159 ? -4.925 -3.134 1.691 1.00 98.50 159 LEU A CA 1
ATOM 1280 C C . LEU A 1 159 ? -6.063 -2.174 1.333 1.00 98.50 159 LEU A C 1
ATOM 1282 O O . LEU A 1 159 ? -7.028 -2.054 2.085 1.00 98.50 159 LEU A O 1
ATOM 1286 N N . PHE A 1 160 ? -5.984 -1.493 0.190 1.00 97.50 160 PHE A N 1
ATOM 1287 C CA . PHE A 1 160 ? -7.039 -0.581 -0.265 1.00 97.50 160 PHE A CA 1
ATOM 1288 C C . PHE A 1 160 ? -7.089 -0.453 -1.795 1.00 97.50 160 PHE A C 1
ATOM 1290 O O . PHE A 1 160 ? -6.137 -0.792 -2.493 1.00 97.50 160 PHE A O 1
ATOM 1297 N N . ARG A 1 161 ? -8.230 -0.005 -2.335 1.00 95.56 161 ARG A N 1
ATOM 1298 C CA . ARG A 1 161 ? -8.386 0.288 -3.776 1.00 95.56 161 ARG A CA 1
ATOM 1299 C C . ARG A 1 161 ? -7.641 1.590 -4.132 1.00 95.56 161 ARG A C 1
ATOM 1301 O O . ARG A 1 161 ? -7.586 2.466 -3.270 1.00 95.56 161 ARG A O 1
ATOM 1308 N N . PRO A 1 162 ? -7.209 1.790 -5.392 1.00 91.50 162 PRO A N 1
ATOM 1309 C CA . PRO A 1 162 ? -6.797 3.100 -5.898 1.00 91.50 162 PRO A CA 1
ATOM 1310 C C . PRO A 1 162 ? -7.839 4.184 -5.580 1.00 91.50 162 PRO A C 1
ATOM 1312 O O . PRO A 1 162 ? -8.985 4.114 -6.049 1.00 91.50 162 PRO A O 1
ATOM 1315 N N . ASP A 1 163 ? -7.438 5.178 -4.787 1.00 82.69 163 ASP A N 1
ATOM 1316 C CA . ASP A 1 163 ? -8.242 6.355 -4.447 1.00 82.69 163 ASP A CA 1
ATOM 1317 C C . ASP A 1 163 ? -8.089 7.446 -5.519 1.00 82.69 163 ASP A C 1
ATOM 1319 O O . ASP A 1 163 ? -9.080 7.995 -6.003 1.00 82.69 163 ASP A O 1
ATOM 1323 N N . GLN A 1 164 ? -6.862 7.672 -5.988 1.00 82.62 164 GLN A N 1
ATOM 1324 C CA . GLN A 1 164 ? -6.560 8.455 -7.181 1.00 82.62 164 GLN A CA 1
ATOM 1325 C C . GLN A 1 164 ? -6.589 7.556 -8.421 1.00 82.62 164 GLN A C 1
ATOM 1327 O O . GLN A 1 164 ? -5.595 6.935 -8.796 1.00 82.62 164 GLN A O 1
ATOM 1332 N N . ARG A 1 165 ? -7.755 7.473 -9.070 1.00 78.44 165 ARG A N 1
ATOM 1333 C CA . ARG A 1 165 ? -7.930 6.665 -10.285 1.00 78.44 165 ARG A CA 1
ATOM 1334 C C . ARG A 1 165 ? -7.431 7.375 -11.537 1.00 78.44 165 ARG A C 1
ATOM 1336 O O . ARG A 1 165 ? -7.753 8.531 -11.798 1.00 78.44 165 ARG A O 1
ATOM 1343 N N . ASN A 1 166 ? -6.732 6.621 -12.371 1.00 82.81 166 ASN A N 1
ATOM 1344 C CA . ASN A 1 166 ? -6.235 7.032 -13.671 1.00 82.81 166 ASN A CA 1
ATOM 1345 C C . ASN A 1 166 ? -6.450 5.889 -14.675 1.00 82.81 166 ASN A C 1
ATOM 1347 O O . ASN A 1 166 ? -5.970 4.780 -14.459 1.00 82.81 166 ASN A O 1
ATOM 1351 N N . ARG A 1 167 ? -7.154 6.166 -15.783 1.00 80.12 167 ARG A N 1
ATOM 1352 C CA . ARG A 1 167 ? -7.617 5.149 -16.753 1.00 80.12 167 ARG A CA 1
ATOM 1353 C C . ARG A 1 167 ? -6.516 4.337 -17.446 1.00 80.12 167 ARG A C 1
ATOM 1355 O O . ARG A 1 167 ? -6.824 3.321 -18.055 1.00 80.12 167 ARG A O 1
ATOM 1362 N N . TRP A 1 168 ? -5.274 4.808 -17.400 1.00 79.25 168 TRP A N 1
ATOM 1363 C CA . TRP A 1 168 ? -4.128 4.146 -18.013 1.00 79.25 168 TRP A CA 1
ATOM 1364 C C . TRP A 1 168 ? -3.427 3.221 -17.013 1.00 79.25 168 TRP A C 1
ATOM 1366 O O . TRP A 1 168 ? -3.156 2.058 -17.310 1.00 79.25 168 TRP A O 1
ATOM 1376 N N . TYR A 1 169 ? -3.194 3.727 -15.802 1.00 83.75 169 TYR A N 1
ATOM 1377 C CA . TYR A 1 169 ? -2.371 3.067 -14.792 1.00 83.75 169 TYR A CA 1
ATOM 1378 C C . TYR A 1 169 ? -3.176 2.208 -13.807 1.00 83.75 169 TYR A C 1
ATOM 1380 O O . TYR A 1 169 ? -2.802 1.066 -13.562 1.00 83.75 169 TYR A O 1
ATOM 1388 N N . SER A 1 170 ? -4.318 2.679 -13.299 1.00 87.50 170 SER A N 1
ATOM 1389 C CA . SER A 1 170 ? -5.110 1.962 -12.286 1.00 87.50 170 SER A CA 1
ATOM 1390 C C . SER A 1 170 ? -6.361 1.303 -12.879 1.00 87.50 170 SER A C 1
ATOM 1392 O O . SER A 1 170 ? -7.222 1.998 -13.429 1.00 87.50 170 SER A O 1
ATOM 1394 N N . GLY A 1 171 ? -6.513 -0.006 -12.707 1.00 88.19 171 GLY A N 1
ATOM 1395 C CA . GLY A 1 171 ? -7.777 -0.710 -12.916 1.00 88.19 171 GLY A CA 1
ATOM 1396 C C . GLY A 1 171 ? -8.718 -0.632 -11.697 1.00 88.19 171 GLY A C 1
ATOM 1397 O O . GLY A 1 171 ? -8.379 -0.064 -10.656 1.00 88.19 171 GLY A O 1
ATOM 1398 N N . PRO A 1 172 ? -9.945 -1.179 -11.805 1.00 87.44 172 PRO A N 1
ATOM 1399 C CA . PRO A 1 172 ? -10.942 -1.151 -10.728 1.00 87.44 172 PRO A CA 1
ATOM 1400 C C . PRO A 1 172 ? -10.709 -2.207 -9.629 1.00 87.44 172 PRO A C 1
ATOM 1402 O O . PRO A 1 172 ? -11.280 -2.096 -8.538 1.00 87.44 172 PRO A O 1
ATOM 1405 N N . ASN A 1 173 ? -9.906 -3.234 -9.925 1.00 91.31 173 ASN A N 1
ATOM 1406 C CA . ASN A 1 173 ? -9.663 -4.398 -9.064 1.00 91.31 173 ASN A CA 1
ATOM 1407 C C . ASN A 1 173 ? -8.283 -4.380 -8.392 1.00 91.31 173 ASN A C 1
ATOM 1409 O O . ASN A 1 173 ? -8.030 -5.210 -7.520 1.00 91.31 173 ASN A O 1
ATOM 1413 N N . ASP A 1 174 ? -7.425 -3.441 -8.792 1.00 94.38 174 ASP A N 1
ATOM 1414 C CA . ASP A 1 174 ? -6.086 -3.237 -8.263 1.00 94.38 174 ASP A CA 1
ATOM 1415 C C . ASP A 1 174 ? -6.112 -3.010 -6.745 1.00 94.38 174 ASP A C 1
ATOM 1417 O O . ASP A 1 174 ? -7.064 -2.450 -6.185 1.00 94.38 174 ASP A O 1
ATOM 1421 N N . VAL A 1 175 ? -5.026 -3.413 -6.088 1.00 96.75 175 VAL A N 1
ATOM 1422 C CA . VAL A 1 175 ? -4.835 -3.266 -4.643 1.00 96.75 175 VAL A CA 1
ATOM 1423 C C . VAL A 1 175 ? -3.533 -2.525 -4.373 1.00 96.75 175 VAL A C 1
ATOM 1425 O O . VAL A 1 175 ? -2.473 -2.889 -4.881 1.00 96.75 175 VAL A O 1
ATOM 1428 N N . TRP A 1 176 ? -3.620 -1.480 -3.560 1.00 97.00 176 TRP A N 1
ATOM 1429 C CA . TRP A 1 176 ? -2.491 -0.740 -3.010 1.00 97.00 176 TRP A CA 1
ATOM 1430 C C . TRP A 1 176 ? -2.286 -1.140 -1.548 1.00 97.00 176 TRP A C 1
ATOM 1432 O O . TRP A 1 176 ? -3.230 -1.545 -0.866 1.00 97.00 176 TRP A O 1
ATOM 1442 N N . MET A 1 177 ? -1.048 -1.031 -1.071 1.00 98.06 177 MET A N 1
ATOM 1443 C CA . MET A 1 177 ? -0.657 -1.377 0.295 1.00 98.06 177 MET A CA 1
ATOM 1444 C C . MET A 1 177 ? -0.104 -0.146 1.006 1.00 98.06 177 MET A C 1
ATOM 1446 O O . MET A 1 177 ? 0.751 0.561 0.470 1.00 98.06 177 MET A O 1
ATOM 1450 N N . ALA A 1 178 ? -0.575 0.088 2.226 1.00 98.00 178 ALA A N 1
ATOM 1451 C CA . ALA A 1 178 ? 0.033 1.010 3.173 1.00 98.00 178 ALA A CA 1
ATOM 1452 C C . ALA A 1 178 ? 0.685 0.179 4.282 1.00 98.00 178 ALA A C 1
ATOM 1454 O O . ALA A 1 178 ? -0.018 -0.344 5.150 1.00 98.00 178 ALA A O 1
ATOM 1455 N N . VAL A 1 179 ? 2.009 0.026 4.219 1.00 98.31 179 VAL A N 1
ATOM 1456 C CA . VAL A 1 179 ? 2.776 -0.760 5.196 1.00 98.31 179 VAL A CA 1
ATOM 1457 C C . VAL A 1 179 ? 3.245 0.137 6.344 1.00 98.31 179 VAL A C 1
ATOM 1459 O O . VAL A 1 179 ? 3.778 1.226 6.115 1.00 98.31 179 VAL A O 1
ATOM 1462 N N . SER A 1 180 ? 2.997 -0.310 7.572 1.00 98.00 180 SER A N 1
ATOM 1463 C CA . SER A 1 180 ? 3.366 0.346 8.825 1.00 98.00 180 SER A CA 1
ATOM 1464 C C . SER A 1 180 ? 4.749 -0.113 9.275 1.00 98.00 180 SER A C 1
ATOM 1466 O O . SER A 1 180 ? 4.941 -1.287 9.577 1.00 98.00 180 SER A O 1
ATOM 1468 N N . ASP A 1 181 ? 5.687 0.820 9.402 1.00 97.06 181 ASP A N 1
ATOM 1469 C CA . ASP A 1 181 ? 6.930 0.586 10.133 1.00 97.06 181 ASP A CA 1
ATOM 1470 C C . ASP A 1 181 ? 6.711 0.834 11.636 1.00 97.06 181 ASP A C 1
ATOM 1472 O O . ASP A 1 181 ? 6.057 1.807 12.025 1.00 97.06 181 ASP A O 1
ATOM 1476 N N . TRP A 1 182 ? 7.279 -0.026 12.486 1.00 96.31 182 TRP A N 1
ATOM 1477 C CA . TRP A 1 182 ? 7.188 0.071 13.949 1.00 96.31 182 TRP A CA 1
ATOM 1478 C C . TRP A 1 182 ? 8.566 0.212 14.588 1.00 96.31 182 TRP A C 1
ATOM 1480 O O . TRP A 1 182 ? 9.533 -0.403 14.140 1.00 96.31 182 TRP A O 1
ATOM 1490 N N . ASP A 1 183 ? 8.644 0.989 15.666 1.00 93.44 183 ASP A N 1
ATOM 1491 C CA . ASP A 1 183 ? 9.837 1.067 16.504 1.00 93.44 183 ASP A CA 1
ATOM 1492 C C . ASP A 1 183 ? 9.891 -0.079 17.542 1.00 93.44 183 ASP A C 1
ATOM 1494 O O . ASP A 1 183 ? 8.980 -0.907 17.656 1.00 93.44 183 ASP A O 1
ATOM 1498 N N . GLY A 1 184 ? 10.956 -0.109 18.350 1.00 89.12 184 GLY A N 1
ATOM 1499 C CA . GLY A 1 184 ? 11.120 -1.095 19.427 1.00 89.12 184 GLY A CA 1
ATOM 1500 C C . GLY A 1 184 ? 10.058 -1.032 20.539 1.00 89.12 184 GLY A C 1
ATOM 1501 O O . GLY A 1 184 ? 9.954 -1.972 21.322 1.00 89.12 184 GLY A O 1
ATOM 1502 N N . ASN A 1 185 ? 9.254 0.035 20.599 1.00 90.38 185 ASN A N 1
ATOM 1503 C CA . ASN A 1 185 ? 8.154 0.224 21.548 1.00 90.38 185 ASN A CA 1
ATOM 1504 C C . ASN A 1 185 ? 6.776 -0.110 20.941 1.00 90.38 185 ASN A C 1
ATOM 1506 O O . ASN A 1 185 ? 5.762 0.042 21.628 1.00 90.38 185 ASN A O 1
ATOM 1510 N N . ARG A 1 186 ? 6.722 -0.557 19.673 1.00 89.12 186 ARG A N 1
ATOM 1511 C CA . ARG A 1 186 ? 5.492 -0.707 18.868 1.00 89.12 186 ARG A CA 1
ATOM 1512 C C . ARG A 1 186 ? 4.724 0.612 18.665 1.00 89.12 186 ARG A C 1
ATOM 1514 O O . ARG A 1 186 ? 3.501 0.615 18.481 1.00 89.12 186 ARG A O 1
ATOM 1521 N N . GLU A 1 187 ? 5.438 1.736 18.638 1.00 92.69 187 GLU A N 1
ATOM 1522 C CA . GLU A 1 187 ? 4.939 3.005 18.108 1.00 92.69 187 GLU A CA 1
ATOM 1523 C C . GLU A 1 187 ? 5.238 3.129 16.605 1.00 92.69 187 GLU A C 1
ATOM 1525 O O . GLU A 1 187 ? 6.174 2.530 16.075 1.00 92.69 187 GLU A O 1
ATOM 1530 N N . LEU A 1 188 ? 4.383 3.864 15.889 1.00 94.06 188 LEU A N 1
ATOM 1531 C CA . LEU A 1 188 ? 4.436 3.969 14.429 1.00 94.06 188 LEU A CA 1
ATOM 1532 C C . LEU A 1 188 ? 5.581 4.901 13.999 1.00 94.06 188 LEU A C 1
ATOM 1534 O O . LEU A 1 188 ? 5.572 6.083 14.361 1.00 94.06 188 LEU A O 1
ATOM 1538 N N . VAL A 1 189 ? 6.515 4.396 13.191 1.00 94.94 189 VAL A N 1
ATOM 1539 C CA . VAL A 1 189 ? 7.579 5.196 12.564 1.00 94.94 189 VAL A CA 1
ATOM 1540 C C . VAL A 1 189 ? 6.973 6.028 11.434 1.00 94.94 189 VAL A C 1
ATOM 1542 O O . VAL A 1 189 ? 6.195 5.526 10.625 1.00 94.94 189 VAL A O 1
ATOM 1545 N N . LYS A 1 190 ? 7.305 7.323 11.393 1.00 91.38 190 LYS A N 1
ATOM 1546 C CA . LYS A 1 190 ? 6.604 8.305 10.543 1.00 91.38 190 LYS A CA 1
ATOM 1547 C C . LYS A 1 190 ? 7.430 8.827 9.375 1.00 91.38 190 LYS A C 1
ATOM 1549 O O . LYS A 1 190 ? 6.861 9.354 8.429 1.00 91.38 190 LYS A O 1
ATOM 1554 N N . GLU A 1 191 ? 8.750 8.689 9.436 1.00 91.00 191 GLU A N 1
ATOM 1555 C CA . GLU A 1 191 ? 9.693 9.286 8.491 1.00 91.00 191 GLU A CA 1
ATOM 1556 C C . GLU A 1 191 ? 10.936 8.407 8.294 1.00 91.00 191 GLU A C 1
ATOM 1558 O O . GLU A 1 191 ? 11.225 7.525 9.102 1.00 91.00 191 GLU A O 1
ATOM 1563 N N . GLY A 1 192 ? 11.685 8.666 7.220 1.00 92.38 192 GLY A N 1
ATOM 1564 C CA . GLY A 1 192 ? 12.903 7.931 6.879 1.00 92.38 192 GLY A CA 1
ATOM 1565 C C . GLY A 1 192 ? 12.658 6.685 6.022 1.00 92.38 192 GLY A C 1
ATOM 1566 O O . GLY A 1 192 ? 11.637 6.555 5.347 1.00 92.38 192 GLY A O 1
ATOM 1567 N N . GLY A 1 193 ? 13.645 5.786 6.001 1.00 93.62 193 GLY A N 1
ATOM 1568 C CA . GLY A 1 193 ? 13.614 4.556 5.206 1.00 93.62 193 GLY A CA 1
ATOM 1569 C C . GLY A 1 193 ? 12.972 3.381 5.943 1.00 93.62 193 GLY A C 1
ATOM 1570 O O . GLY A 1 193 ? 13.368 3.070 7.064 1.00 93.62 193 GLY A O 1
ATOM 1571 N N . SER A 1 194 ? 12.042 2.705 5.272 1.00 95.75 194 SER A N 1
ATOM 1572 C CA . SER A 1 194 ? 11.317 1.529 5.753 1.00 95.75 194 SER A CA 1
ATOM 1573 C C . SER A 1 194 ? 12.225 0.332 6.027 1.00 95.75 194 SER A C 1
ATOM 1575 O O . SER A 1 194 ? 13.251 0.128 5.376 1.00 95.75 194 SER A O 1
ATOM 1577 N N . SER A 1 195 ? 11.868 -0.448 7.037 1.00 95.12 195 SER A N 1
ATOM 1578 C CA . SER A 1 195 ? 12.464 -1.721 7.473 1.00 95.12 195 SER A CA 1
ATOM 1579 C C . SER A 1 195 ? 11.683 -2.932 6.965 1.00 95.12 195 SER A C 1
ATOM 1581 O O . SER A 1 195 ? 12.223 -4.032 6.941 1.00 95.12 195 SER A O 1
ATOM 1583 N N . CYS A 1 196 ? 10.431 -2.737 6.546 1.00 96.62 196 CYS A N 1
ATOM 1584 C CA . CYS A 1 196 ? 9.562 -3.793 6.024 1.00 96.62 196 CYS A CA 1
ATOM 1585 C C . CYS A 1 196 ? 9.947 -4.277 4.613 1.00 96.62 196 CYS A C 1
ATOM 1587 O O . CYS A 1 196 ? 9.357 -5.235 4.116 1.00 96.62 196 CYS A O 1
ATOM 1589 N N . PHE A 1 197 ? 10.909 -3.612 3.966 1.00 96.50 197 PHE A N 1
ATOM 1590 C CA . PHE A 1 197 ? 11.376 -3.894 2.610 1.00 96.50 197 PHE A CA 1
ATOM 1591 C C . PHE A 1 197 ? 12.890 -4.114 2.579 1.00 96.50 197 PHE A C 1
ATOM 1593 O O . PHE A 1 197 ? 13.624 -3.656 3.455 1.00 96.50 197 PHE A O 1
ATOM 1600 N N . SER A 1 198 ? 13.344 -4.832 1.555 1.00 94.25 198 SER A N 1
ATOM 1601 C CA . SER A 1 198 ? 14.750 -5.131 1.310 1.00 94.25 198 SER A CA 1
ATOM 1602 C C . SER A 1 198 ? 15.060 -5.200 -0.185 1.00 94.25 198 SER A C 1
ATOM 1604 O O . SER A 1 198 ? 14.172 -5.415 -1.016 1.00 94.25 198 SER A O 1
ATOM 1606 N N . HIS A 1 199 ? 16.353 -5.103 -0.506 1.00 92.25 199 HIS A N 1
ATOM 1607 C CA . HIS A 1 199 ? 16.891 -5.266 -1.858 1.00 92.25 199 HIS A CA 1
ATOM 1608 C C . HIS A 1 199 ? 16.293 -4.286 -2.885 1.00 92.25 199 HIS A C 1
ATOM 1610 O O . HIS A 1 199 ? 16.202 -4.604 -4.069 1.00 92.25 199 HIS A O 1
ATOM 1616 N N . GLU A 1 200 ? 15.919 -3.081 -2.444 1.00 93.94 200 GLU A N 1
ATOM 1617 C CA . GLU A 1 200 ? 15.345 -2.030 -3.280 1.00 93.94 200 GLU A CA 1
ATOM 1618 C C . GLU A 1 200 ? 16.190 -1.726 -4.528 1.00 93.94 200 GLU A C 1
ATOM 1620 O O . GLU A 1 200 ? 17.321 -1.237 -4.442 1.00 93.94 200 GLU A O 1
ATOM 1625 N N . ARG A 1 201 ? 15.613 -1.944 -5.712 1.00 92.44 201 ARG A N 1
ATOM 1626 C CA . ARG A 1 201 ? 16.254 -1.684 -7.009 1.00 92.44 201 ARG A CA 1
ATOM 1627 C C . ARG A 1 201 ? 15.305 -0.961 -7.946 1.00 92.44 201 ARG A C 1
ATOM 1629 O O . ARG A 1 201 ? 14.103 -1.216 -7.956 1.00 92.44 201 ARG A O 1
ATOM 1636 N N . ILE A 1 202 ? 15.849 -0.095 -8.795 1.00 93.62 202 ILE A N 1
ATOM 1637 C CA . ILE A 1 202 ? 15.115 0.368 -9.977 1.00 93.62 202 ILE A CA 1
ATOM 1638 C C . ILE A 1 202 ? 14.931 -0.837 -10.903 1.00 93.62 202 ILE A C 1
ATOM 1640 O O . ILE A 1 202 ? 15.919 -1.470 -11.256 1.00 93.62 202 ILE A O 1
ATOM 1644 N N . ALA A 1 203 ? 13.692 -1.130 -11.295 1.00 93.81 203 ALA A N 1
ATOM 1645 C CA . ALA A 1 203 ? 13.379 -2.179 -12.273 1.00 93.81 203 ALA A CA 1
ATOM 1646 C C . ALA A 1 203 ? 12.452 -1.689 -13.400 1.00 93.81 203 ALA A C 1
ATOM 1648 O O . ALA A 1 203 ? 12.251 -2.400 -14.382 1.00 93.81 203 ALA A O 1
ATOM 1649 N N . VAL A 1 204 ? 11.899 -0.473 -13.286 1.00 92.56 204 VAL A N 1
ATOM 1650 C CA . VAL A 1 204 ? 11.029 0.138 -14.302 1.00 92.56 204 VAL A CA 1
ATOM 1651 C C . VAL A 1 204 ? 11.424 1.587 -14.551 1.00 92.56 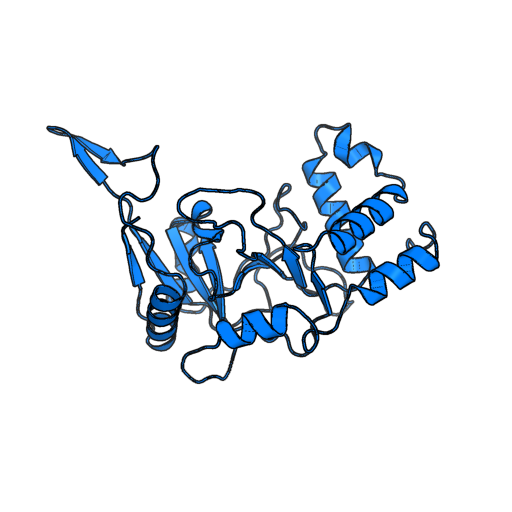204 VAL A C 1
ATOM 1653 O O . VAL A 1 204 ? 11.569 2.366 -13.605 1.00 92.56 204 VAL A O 1
ATOM 1656 N N . ILE A 1 205 ? 11.515 1.964 -15.823 1.00 89.25 205 ILE A N 1
ATOM 1657 C CA . ILE A 1 205 ? 11.601 3.351 -16.282 1.00 89.25 205 ILE A CA 1
ATOM 1658 C C . ILE A 1 205 ? 10.365 3.613 -17.142 1.00 89.25 205 ILE A C 1
ATOM 1660 O O . ILE A 1 205 ? 10.155 2.944 -18.147 1.00 89.25 205 ILE A O 1
ATOM 1664 N N . VAL A 1 206 ? 9.533 4.566 -16.734 1.00 84.69 206 VAL A N 1
ATOM 1665 C CA . VAL A 1 206 ? 8.388 5.045 -17.514 1.00 84.69 206 VAL A CA 1
ATOM 1666 C C . VAL A 1 206 ? 8.898 6.165 -18.411 1.00 84.69 206 VAL A C 1
ATOM 1668 O O . VAL A 1 206 ? 9.220 7.251 -17.921 1.00 84.69 206 VAL A O 1
ATOM 1671 N N . GLU A 1 207 ? 9.021 5.884 -19.703 1.00 74.94 207 GLU A N 1
ATOM 1672 C CA . GLU A 1 207 ? 9.511 6.848 -20.686 1.00 74.94 207 GLU A CA 1
ATOM 1673 C C . GLU A 1 207 ? 8.386 7.823 -21.052 1.00 74.94 207 GLU A C 1
ATOM 1675 O O . GLU A 1 207 ? 7.224 7.433 -21.165 1.00 74.94 207 GLU A O 1
ATOM 1680 N N . GLU A 1 208 ? 8.703 9.111 -21.203 1.00 64.12 208 GLU A N 1
ATOM 1681 C CA . GLU A 1 208 ? 7.700 10.103 -21.600 1.00 64.12 208 GLU A CA 1
ATOM 1682 C C . GLU A 1 208 ? 7.633 10.201 -23.126 1.00 64.12 208 GLU A C 1
ATOM 1684 O O . GLU A 1 208 ? 8.639 10.504 -23.768 1.00 64.12 208 GLU A O 1
ATOM 1689 N N . GLU A 1 209 ? 6.445 10.014 -23.714 1.00 54.75 209 GLU A N 1
ATOM 1690 C CA . GLU A 1 209 ? 6.234 10.318 -25.132 1.00 54.75 209 GLU A CA 1
ATOM 1691 C C . GLU A 1 209 ? 6.344 11.836 -25.384 1.00 54.75 209 GLU A C 1
ATOM 1693 O O . GLU A 1 209 ? 5.394 12.613 -25.218 1.00 54.75 209 GLU A O 1
ATOM 1698 N N . PHE A 1 210 ? 7.526 12.261 -25.829 1.00 53.47 210 PHE A N 1
ATOM 1699 C CA . PHE A 1 210 ? 7.709 13.502 -26.573 1.00 53.47 210 PHE A CA 1
ATOM 1700 C C . PHE A 1 210 ? 7.372 13.254 -28.042 1.00 53.47 210 PHE A C 1
ATOM 1702 O O . PHE A 1 210 ? 7.796 12.252 -28.619 1.00 53.47 210 PHE A O 1
ATOM 1709 N N . LYS A 1 211 ? 6.645 14.184 -28.665 1.00 51.53 211 LYS A N 1
ATOM 1710 C CA . LYS A 1 211 ? 6.445 14.192 -30.118 1.00 51.53 211 LYS A CA 1
ATOM 1711 C C . LYS A 1 211 ? 6.948 15.497 -30.701 1.00 51.53 211 LYS A C 1
ATOM 1713 O O . LYS A 1 211 ? 6.700 16.571 -30.153 1.00 51.53 211 LYS A O 1
ATOM 1718 N N . GLU A 1 212 ? 7.647 15.393 -31.824 1.00 52.78 212 GLU A N 1
ATOM 1719 C CA . GLU A 1 212 ? 7.969 16.552 -32.646 1.00 52.78 212 GLU A CA 1
ATOM 1720 C C . GLU A 1 212 ? 6.671 17.134 -33.214 1.00 52.78 212 GLU A C 1
ATOM 1722 O O . GLU A 1 212 ? 5.873 16.442 -33.847 1.00 52.78 212 GLU A O 1
ATOM 1727 N N . VAL A 1 213 ? 6.452 18.423 -32.966 1.00 56.44 213 VAL A N 1
ATOM 1728 C CA . VAL A 1 213 ? 5.321 19.191 -33.484 1.00 56.44 213 VAL A CA 1
ATOM 1729 C C . VAL A 1 213 ? 5.899 20.367 -34.266 1.00 56.44 213 VAL A C 1
ATOM 1731 O O . VAL A 1 213 ? 6.204 21.425 -33.716 1.00 56.44 213 VAL A O 1
ATOM 1734 N N . HIS A 1 214 ? 6.082 20.147 -35.569 1.00 67.56 214 HIS A N 1
ATOM 1735 C CA . HIS A 1 214 ? 6.761 21.029 -36.530 1.00 67.56 214 HIS A CA 1
ATOM 1736 C C . HIS A 1 214 ? 8.246 21.293 -36.222 1.00 67.56 214 HIS A C 1
ATOM 1738 O O . HIS A 1 214 ? 9.111 20.751 -36.904 1.00 67.56 214 HIS A O 1
ATOM 1744 N N . HIS A 1 215 ? 8.540 22.124 -35.220 1.00 57.03 215 HIS A N 1
ATOM 1745 C CA . HIS A 1 215 ? 9.894 22.574 -34.850 1.00 57.03 215 HIS A CA 1
ATOM 1746 C C . HIS A 1 215 ? 10.102 22.611 -33.321 1.00 57.03 215 HIS A C 1
ATOM 1748 O O . HIS A 1 215 ? 10.998 23.288 -32.825 1.00 57.03 215 HIS A O 1
ATOM 1754 N N . ASP A 1 216 ? 9.238 21.923 -32.572 1.00 47.78 216 ASP A N 1
ATOM 1755 C CA . ASP A 1 216 ? 9.139 21.966 -31.111 1.00 47.78 216 ASP A CA 1
ATOM 1756 C C . ASP A 1 216 ? 8.921 20.543 -30.565 1.00 47.78 216 ASP A C 1
ATOM 1758 O O . ASP A 1 216 ? 8.127 19.779 -31.120 1.00 47.78 216 ASP A O 1
ATOM 1762 N N . LEU A 1 217 ? 9.619 20.171 -29.487 1.00 53.78 217 LEU A N 1
ATOM 1763 C CA . LEU A 1 217 ? 9.493 18.860 -28.837 1.00 53.78 217 LEU A CA 1
ATOM 1764 C C . LEU A 1 217 ? 8.436 18.932 -27.738 1.00 53.78 217 LEU A C 1
ATOM 1766 O O . LEU A 1 217 ? 8.723 19.177 -26.563 1.00 53.78 217 LEU A O 1
ATOM 1770 N N . ARG A 1 218 ? 7.181 18.689 -28.116 1.00 50.50 218 ARG A N 1
ATOM 1771 C CA . ARG A 1 218 ? 6.066 18.757 -27.173 1.00 50.50 218 ARG A CA 1
ATOM 1772 C C . ARG A 1 218 ? 5.939 17.453 -26.403 1.00 50.50 218 ARG A C 1
ATOM 1774 O O . ARG A 1 218 ? 5.576 16.411 -26.945 1.00 50.50 218 ARG A O 1
ATOM 1781 N N . ARG A 1 219 ? 6.181 17.547 -25.094 1.00 52.00 219 ARG A N 1
ATOM 1782 C CA . ARG A 1 219 ? 5.723 16.567 -24.103 1.00 52.00 219 ARG A CA 1
ATOM 1783 C C . ARG A 1 219 ? 4.217 16.372 -24.288 1.00 52.00 219 ARG A C 1
ATOM 1785 O O . ARG A 1 219 ? 3.480 17.359 -24.239 1.00 52.00 219 ARG A O 1
ATOM 1792 N N . ASN A 1 220 ? 3.743 15.139 -24.452 1.00 53.28 220 ASN A N 1
ATOM 1793 C CA . ASN A 1 220 ? 2.319 14.856 -24.663 1.00 53.28 220 ASN A CA 1
ATOM 1794 C C . ASN A 1 220 ? 1.496 14.948 -23.349 1.00 53.28 220 ASN A C 1
ATOM 1796 O O . ASN A 1 220 ? 0.845 14.011 -22.900 1.00 53.28 220 ASN A O 1
ATOM 1800 N N . ALA A 1 221 ? 1.583 16.093 -22.669 1.00 46.44 221 ALA A N 1
ATOM 1801 C CA . ALA A 1 221 ? 1.490 16.217 -21.212 1.00 46.44 221 ALA A CA 1
ATOM 1802 C C . ALA A 1 221 ? 0.080 16.140 -20.585 1.00 46.44 221 ALA A C 1
ATOM 1804 O O . ALA A 1 221 ? -0.053 16.358 -19.381 1.00 46.44 221 ALA A O 1
ATOM 1805 N N . LEU A 1 222 ? -0.967 15.877 -21.371 1.00 45.44 222 LEU A N 1
ATOM 1806 C CA . LEU A 1 222 ? -2.376 15.930 -20.935 1.00 45.44 222 LEU A CA 1
ATOM 1807 C C . LEU A 1 222 ? -3.124 14.599 -21.094 1.00 45.44 222 LEU A C 1
ATOM 1809 O O . LEU A 1 222 ? -4.259 14.456 -20.639 1.00 45.44 222 LEU A O 1
ATOM 1813 N N . ILE A 1 223 ? -2.503 13.626 -21.754 1.00 47.56 223 ILE A N 1
ATOM 1814 C CA . ILE A 1 223 ? -3.089 12.338 -22.109 1.00 47.56 223 ILE A CA 1
ATOM 1815 C C . ILE A 1 223 ? -2.009 11.308 -21.771 1.00 47.56 223 ILE A C 1
ATOM 1817 O O . ILE A 1 223 ? -0.936 11.343 -22.360 1.00 47.56 223 ILE A O 1
ATOM 1821 N N . GLY A 1 224 ? -2.263 10.452 -20.775 1.00 49.84 224 GLY A N 1
ATOM 1822 C CA . GLY A 1 224 ? -1.395 9.307 -20.476 1.00 49.84 224 GLY A CA 1
ATOM 1823 C C . GLY A 1 224 ? -1.417 8.268 -21.607 1.00 49.84 224 GLY A C 1
ATOM 1824 O O . GLY A 1 224 ? -2.003 8.547 -22.656 1.00 49.84 224 GLY A O 1
ATOM 1825 N N . PRO A 1 225 ? -0.851 7.070 -21.388 1.00 54.03 225 PRO A N 1
ATOM 1826 C CA . PRO A 1 225 ? -0.349 6.233 -22.459 1.00 54.03 225 PRO A CA 1
ATOM 1827 C C . PRO A 1 225 ? -1.101 6.183 -23.785 1.00 54.03 225 PRO A C 1
ATOM 1829 O O . PRO A 1 225 ? -2.306 5.906 -23.832 1.00 54.03 225 PRO A O 1
ATOM 1832 N N . ILE A 1 226 ? -0.348 6.419 -24.866 1.00 52.81 226 ILE A N 1
ATOM 1833 C CA . ILE A 1 226 ? -0.802 6.100 -26.227 1.00 52.81 226 ILE A CA 1
ATOM 1834 C C . ILE A 1 226 ? -0.597 4.609 -26.494 1.00 52.81 226 ILE A C 1
ATOM 1836 O O . ILE A 1 226 ? -1.391 3.993 -27.211 1.00 52.81 226 ILE A O 1
ATOM 1840 N N . SER A 1 227 ? 0.428 4.008 -25.884 1.00 60.31 227 SER A N 1
ATOM 1841 C CA . SER A 1 227 ? 0.606 2.562 -25.912 1.00 60.31 227 SER A CA 1
ATOM 1842 C C . SER A 1 227 ? -0.608 1.842 -25.306 1.00 60.31 227 SER A C 1
ATOM 1844 O O . SER A 1 227 ? -1.280 2.308 -24.378 1.00 60.31 227 SER A O 1
ATOM 1846 N N . ARG A 1 228 ? -0.912 0.658 -25.839 1.00 65.50 228 ARG A N 1
ATOM 1847 C CA . ARG A 1 228 ? -1.904 -0.229 -25.231 1.00 65.50 228 ARG A CA 1
ATOM 1848 C C . ARG A 1 228 ? -1.271 -0.853 -23.988 1.00 65.50 228 ARG A C 1
ATOM 1850 O O . ARG A 1 228 ? -0.334 -1.629 -24.145 1.00 65.50 228 ARG A O 1
ATOM 1857 N N . ARG A 1 229 ? -1.824 -0.575 -22.796 1.00 73.75 229 ARG A N 1
ATOM 1858 C CA . ARG A 1 229 ? -1.456 -1.242 -21.528 1.00 73.75 229 ARG A CA 1
ATOM 1859 C C . ARG A 1 229 ? -1.252 -2.740 -21.762 1.00 73.75 229 ARG A C 1
ATOM 1861 O O . ARG A 1 229 ? -2.192 -3.438 -22.155 1.00 73.75 229 ARG A O 1
ATOM 1868 N N . GLU A 1 230 ? -0.031 -3.206 -21.519 1.00 79.38 230 GLU A N 1
ATOM 1869 C CA . GLU A 1 230 ? 0.282 -4.632 -21.509 1.00 79.38 230 GLU A CA 1
ATOM 1870 C C . GLU A 1 230 ? -0.520 -5.342 -20.408 1.00 79.38 230 GLU A C 1
ATOM 1872 O O . GLU A 1 230 ? -0.798 -4.728 -19.374 1.00 79.38 230 GLU A O 1
ATOM 1877 N N . PRO A 1 231 ? -0.887 -6.624 -20.578 1.00 83.62 231 PRO A N 1
ATOM 1878 C CA . PRO A 1 231 ? -1.502 -7.388 -19.503 1.00 83.62 231 PRO A CA 1
ATOM 1879 C C . PRO A 1 231 ? -0.589 -7.413 -18.274 1.00 83.62 231 PRO A C 1
ATOM 1881 O O . PRO A 1 231 ? 0.579 -7.789 -18.370 1.00 83.62 231 PRO A O 1
ATOM 1884 N N . ASP A 1 232 ? -1.137 -7.059 -17.110 1.00 87.50 232 ASP A N 1
ATOM 1885 C CA . ASP A 1 232 ? -0.394 -6.951 -15.848 1.00 87.50 232 ASP A CA 1
ATOM 1886 C C . ASP A 1 232 ? 0.448 -8.202 -15.537 1.00 87.50 232 ASP A C 1
ATOM 1888 O O . ASP A 1 232 ? 1.560 -8.078 -15.036 1.00 87.50 232 ASP A O 1
ATOM 1892 N N . ARG A 1 233 ? -0.028 -9.400 -15.911 1.00 91.00 233 ARG A N 1
ATOM 1893 C CA . ARG A 1 233 ? 0.709 -10.669 -15.783 1.00 91.00 233 ARG A CA 1
ATOM 1894 C C . ARG A 1 233 ? 2.005 -10.702 -16.600 1.00 91.00 233 ARG A C 1
ATOM 1896 O O . ARG A 1 233 ? 3.032 -11.142 -16.087 1.00 91.00 233 ARG A O 1
ATOM 1903 N N . ASP A 1 234 ? 1.959 -10.272 -17.855 1.00 92.00 234 ASP A N 1
ATOM 1904 C CA . ASP A 1 234 ? 3.098 -10.355 -18.775 1.00 92.00 234 ASP A CA 1
ATOM 1905 C C . ASP A 1 234 ? 4.149 -9.306 -18.395 1.00 92.00 234 ASP A C 1
ATOM 1907 O O . ASP A 1 234 ? 5.349 -9.587 -18.344 1.00 92.00 234 ASP A O 1
ATOM 1911 N N . LEU A 1 235 ? 3.681 -8.116 -18.012 1.00 91.88 235 LEU A N 1
ATOM 1912 C CA . LEU A 1 235 ? 4.524 -7.041 -17.509 1.00 91.88 235 LEU A CA 1
ATOM 1913 C C . LEU A 1 235 ? 5.138 -7.372 -16.136 1.00 91.88 235 LEU A C 1
ATOM 1915 O O . LEU A 1 235 ? 6.328 -7.143 -15.928 1.00 91.88 235 LEU A O 1
ATOM 1919 N N . MET A 1 236 ? 4.381 -7.985 -15.220 1.00 94.81 236 MET A N 1
ATOM 1920 C CA . MET A 1 236 ? 4.898 -8.513 -13.950 1.00 94.81 236 MET A CA 1
ATOM 1921 C C . MET A 1 236 ? 6.055 -9.495 -14.184 1.00 94.81 236 MET A C 1
ATOM 1923 O O . MET A 1 236 ? 7.060 -9.422 -13.479 1.00 94.81 236 MET A O 1
ATOM 1927 N N . LEU A 1 237 ? 5.947 -10.397 -15.168 1.00 94.69 237 LEU A N 1
ATOM 1928 C CA . LEU A 1 237 ? 7.019 -11.343 -15.504 1.00 94.69 237 LEU A CA 1
ATOM 1929 C C . LEU A 1 237 ? 8.266 -10.630 -16.054 1.00 94.69 237 LEU A C 1
ATOM 1931 O O . LEU A 1 237 ? 9.373 -10.925 -15.602 1.00 94.69 237 LEU A O 1
ATOM 1935 N N . LYS A 1 238 ? 8.100 -9.645 -16.950 1.00 94.69 238 LYS A N 1
ATOM 1936 C CA . LYS A 1 238 ? 9.212 -8.803 -17.437 1.00 94.69 238 LYS A CA 1
ATOM 1937 C C . LYS A 1 238 ? 9.939 -8.102 -16.286 1.00 94.69 238 LYS A C 1
ATOM 1939 O O . LYS A 1 238 ? 11.163 -8.175 -16.198 1.00 94.69 238 LYS A O 1
ATOM 1944 N N . ILE A 1 239 ? 9.192 -7.452 -15.390 1.00 95.50 239 ILE A N 1
ATOM 1945 C CA . ILE A 1 239 ? 9.757 -6.668 -14.280 1.00 95.50 239 ILE A CA 1
ATOM 1946 C C . ILE A 1 239 ? 10.425 -7.575 -13.241 1.00 95.50 239 ILE A C 1
ATOM 1948 O O . ILE A 1 239 ? 11.490 -7.228 -12.737 1.00 95.50 239 ILE A O 1
ATOM 1952 N N . ARG A 1 240 ? 9.852 -8.752 -12.956 1.00 95.81 240 ARG A N 1
ATOM 1953 C CA . ARG A 1 240 ? 10.432 -9.764 -12.057 1.00 95.81 240 ARG A CA 1
ATOM 1954 C C . ARG A 1 240 ? 11.826 -10.198 -12.519 1.00 95.81 240 ARG A C 1
ATOM 1956 O O . ARG A 1 240 ? 12.770 -10.123 -11.736 1.00 95.81 240 ARG A O 1
ATOM 1963 N N . GLY A 1 241 ? 11.962 -10.579 -13.791 1.00 94.94 241 GLY A N 1
ATOM 1964 C CA . GLY A 1 241 ? 13.254 -10.969 -14.363 1.00 94.94 241 GLY A CA 1
ATOM 1965 C C . GLY A 1 241 ? 14.246 -9.802 -14.445 1.00 94.94 241 GLY A C 1
ATOM 1966 O O . GLY A 1 241 ? 15.431 -9.973 -14.162 1.00 94.94 241 GLY A O 1
ATOM 1967 N N . ALA A 1 242 ? 13.772 -8.594 -14.771 1.00 93.75 242 ALA A N 1
ATOM 1968 C CA . ALA A 1 242 ? 14.618 -7.401 -14.779 1.00 93.75 242 ALA A CA 1
ATOM 1969 C C . ALA A 1 242 ? 15.168 -7.080 -13.375 1.00 93.75 242 ALA A C 1
ATOM 1971 O O . ALA A 1 242 ? 16.370 -6.889 -13.209 1.00 93.75 242 ALA A O 1
ATOM 1972 N N . TYR A 1 243 ? 14.318 -7.118 -12.344 1.00 94.19 243 TYR A N 1
ATOM 1973 C CA . TYR A 1 243 ? 14.703 -6.928 -10.941 1.00 94.19 243 TYR A CA 1
ATOM 1974 C C . TYR A 1 243 ? 15.761 -7.941 -10.468 1.00 94.19 243 TYR A C 1
ATOM 1976 O O . TYR A 1 243 ? 16.746 -7.553 -9.826 1.00 94.19 243 TYR A O 1
ATOM 1984 N N . ALA A 1 244 ? 15.588 -9.221 -10.821 1.00 93.75 244 ALA A N 1
ATOM 1985 C CA . ALA A 1 244 ? 16.535 -10.283 -10.492 1.00 93.75 244 ALA A CA 1
ATOM 1986 C C . ALA A 1 244 ? 17.917 -10.029 -11.124 1.00 93.75 244 ALA A C 1
ATOM 1988 O O . ALA A 1 244 ? 18.930 -10.037 -10.416 1.00 93.75 244 ALA A O 1
ATOM 1989 N N . ARG A 1 245 ? 17.953 -9.711 -12.427 1.00 93.31 245 ARG A N 1
ATOM 1990 C CA . ARG A 1 245 ? 19.192 -9.457 -13.189 1.00 93.31 245 ARG A CA 1
ATOM 1991 C C . ARG A 1 245 ? 19.816 -8.072 -12.965 1.00 93.31 245 ARG A C 1
ATOM 1993 O O . ARG A 1 245 ? 20.984 -7.883 -13.289 1.00 93.31 245 ARG A O 1
ATOM 2000 N N . GLY A 1 246 ? 19.083 -7.118 -12.385 1.00 90.25 246 GLY A N 1
ATOM 2001 C CA . GLY A 1 246 ? 19.525 -5.722 -12.236 1.00 90.25 246 GLY A CA 1
ATOM 2002 C C . GLY A 1 246 ? 19.353 -4.877 -13.507 1.00 90.25 246 GLY A C 1
ATOM 2003 O O . GLY A 1 246 ? 20.080 -3.907 -13.710 1.00 90.25 246 GLY A O 1
ATOM 2004 N N . GLU A 1 247 ? 18.412 -5.265 -14.365 1.00 92.50 247 GLU A N 1
ATOM 2005 C CA . GLU A 1 247 ? 18.029 -4.587 -15.607 1.00 92.50 247 GLU A CA 1
ATOM 2006 C C . GLU A 1 247 ? 16.810 -3.667 -15.392 1.00 92.50 247 GLU A C 1
ATOM 2008 O O . GLU A 1 247 ? 16.197 -3.645 -14.323 1.00 92.50 247 GLU A O 1
ATOM 2013 N N . TYR A 1 248 ? 16.410 -2.937 -16.438 1.00 91.00 248 TYR A N 1
ATOM 2014 C CA . TYR A 1 248 ? 15.240 -2.057 -16.421 1.00 91.00 248 TYR A CA 1
ATOM 2015 C C . TYR A 1 248 ? 14.233 -2.448 -17.505 1.00 91.00 248 TYR A C 1
ATOM 2017 O O . TYR A 1 248 ? 14.596 -2.631 -18.666 1.00 91.00 248 TYR A O 1
ATOM 2025 N N . VAL A 1 249 ? 12.949 -2.504 -17.149 1.00 90.69 249 VAL A N 1
ATOM 2026 C CA . VAL A 1 249 ? 11.854 -2.513 -18.124 1.00 90.69 249 VAL A CA 1
ATOM 2027 C C . VAL A 1 249 ? 11.542 -1.072 -18.513 1.00 90.69 249 VAL A C 1
ATOM 2029 O O . VAL A 1 249 ? 11.138 -0.269 -17.670 1.00 90.69 249 VAL A O 1
ATOM 2032 N N . HIS A 1 250 ? 11.711 -0.755 -19.793 1.00 87.12 250 HIS A N 1
ATOM 2033 C CA . HIS A 1 250 ? 11.296 0.521 -20.365 1.00 87.12 250 HIS A CA 1
ATOM 2034 C C . HIS A 1 250 ? 9.807 0.435 -20.718 1.00 87.12 250 HIS A C 1
ATOM 2036 O O . HIS A 1 250 ? 9.396 -0.361 -21.563 1.00 87.12 250 HIS A O 1
ATOM 2042 N N . LEU A 1 251 ? 8.990 1.222 -20.020 1.00 80.81 251 LEU A N 1
ATOM 2043 C CA . LEU A 1 251 ? 7.565 1.365 -20.273 1.00 80.81 251 LEU A CA 1
ATOM 2044 C C . LEU A 1 251 ? 7.319 2.583 -21.153 1.00 80.81 251 LEU A C 1
ATOM 2046 O O . LEU A 1 251 ? 7.358 3.717 -20.677 1.00 80.81 251 LEU A O 1
ATOM 2050 N N . TYR A 1 252 ? 7.000 2.317 -22.417 1.00 69.62 252 TYR A N 1
ATOM 2051 C CA . TYR A 1 252 ? 6.391 3.283 -23.324 1.00 69.62 252 TYR A CA 1
ATOM 2052 C C . TYR A 1 252 ? 4.991 3.607 -22.818 1.00 69.62 252 TYR A C 1
ATOM 2054 O O . TYR A 1 252 ? 4.099 2.754 -22.870 1.00 69.62 252 TYR A O 1
ATOM 2062 N N . ALA A 1 253 ? 4.847 4.804 -22.256 1.00 56.22 253 ALA A N 1
ATOM 2063 C CA . ALA A 1 253 ? 3.634 5.287 -21.614 1.00 56.22 253 ALA A CA 1
ATOM 2064 C C . ALA A 1 253 ? 2.996 6.432 -22.415 1.00 56.22 253 ALA A C 1
ATOM 2066 O O . ALA A 1 253 ? 2.787 7.524 -21.836 1.00 56.22 253 ALA A O 1
#

Foldseek 3Di:
DPPPVQDDPVLVVVLLVQQDACCPDPNVVLQQLQAFPVNPFWKWKDAAAPVPQVCQLVQRAFQKFDQDQPDQLATFRKIFGLLLVQQNVVHHFWIKMWTFDRRGFGEHEAQDDVSVVSLVSVLVRDPCSCCLPPDPCVSVVSNVSSLVVCLVNVGQKYKHADPPDDPQRHDRNGIMIGGFAADPVRHTDRTDGGPRTHSIHGAEGEDFDFDDDPPDGDGPPPDPAPDDDDNSSVVSVSSSVSSVVRHYDYHRD

pLDDT: mean 87.58, std 13.53, range [44.22, 98.69]